Protein AF-A0AA38HRN2-F1 (afdb_monomer_lite)

Organism: NCBI:txid2755281

Radius of gyration: 28.8 Å; chains: 1; bounding box: 65×95×80 Å

InterPro domains:
  IPR026307 Transmembrane protein 132 [PTHR13388] (19-254)
  IPR055422 Transmembrane protein TMEM132, second Ig-like domain [PF23481] (77-185)

pLDDT: mean 71.36, std 19.37, range [34.44, 97.88]

Structure (mmCIF, N/CA/C/O backbone):
data_AF-A0AA38HRN2-F1
#
_entry.id   AF-A0AA38HRN2-F1
#
loop_
_atom_site.group_PDB
_atom_site.id
_atom_site.type_symbol
_atom_site.label_atom_id
_atom_site.label_alt_id
_atom_site.label_comp_id
_atom_site.label_asym_id
_atom_site.label_entity_id
_atom_site.label_seq_id
_atom_site.pdbx_PDB_ins_code
_atom_site.Cartn_x
_atom_site.Cartn_y
_atom_site.Cartn_z
_atom_site.occupancy
_atom_site.B_iso_or_equiv
_atom_site.auth_seq_id
_atom_site.auth_comp_id
_atom_site.auth_asym_id
_atom_site.auth_atom_id
_atom_site.pdbx_PDB_model_num
ATOM 1 N N . MET A 1 1 ? -12.829 65.325 -27.110 1.00 44.44 1 MET A N 1
ATOM 2 C CA . MET A 1 1 ? -13.372 65.271 -25.734 1.00 44.44 1 MET A CA 1
ATOM 3 C C . MET A 1 1 ? -14.885 65.198 -25.873 1.00 44.44 1 MET A C 1
ATOM 5 O O . MET A 1 1 ? -15.393 66.121 -26.499 1.00 44.44 1 MET A O 1
ATOM 9 N N . PRO A 1 2 ? -15.599 64.156 -25.406 1.00 40.59 2 PRO A N 1
ATOM 10 C CA . PRO A 1 2 ? -15.207 63.047 -24.527 1.00 40.59 2 PRO A CA 1
ATOM 11 C C . PRO A 1 2 ? -15.252 61.645 -25.197 1.00 40.59 2 PRO A C 1
ATOM 13 O O . PRO A 1 2 ? -15.798 61.474 -26.281 1.00 40.59 2 PRO A O 1
ATOM 16 N N . ALA A 1 3 ? -14.648 60.667 -24.519 1.00 41.28 3 ALA A N 1
ATOM 17 C CA . ALA A 1 3 ? -14.917 59.214 -24.549 1.00 41.28 3 ALA A CA 1
ATOM 18 C C . ALA A 1 3 ? -15.391 58.830 -23.114 1.00 41.28 3 ALA A C 1
ATOM 20 O O . ALA A 1 3 ? -15.323 59.735 -22.271 1.00 41.28 3 ALA A O 1
ATOM 21 N N . PRO A 1 4 ? -15.784 57.586 -22.738 1.00 58.69 4 PRO A N 1
ATOM 22 C CA . PRO A 1 4 ? -15.771 56.277 -23.425 1.00 58.69 4 PRO A CA 1
ATOM 23 C C . PRO A 1 4 ? -17.152 55.543 -23.326 1.00 58.69 4 PRO A C 1
ATOM 25 O O . PRO A 1 4 ? -18.126 56.154 -22.909 1.00 58.69 4 PRO A O 1
ATOM 28 N N . ASP A 1 5 ? -17.365 54.321 -23.839 1.00 35.81 5 ASP A N 1
ATOM 29 C CA . ASP A 1 5 ? -17.216 53.096 -23.031 1.00 35.81 5 ASP A CA 1
ATOM 30 C C . ASP A 1 5 ? -17.181 51.785 -23.850 1.00 35.81 5 ASP A C 1
ATOM 32 O O . ASP A 1 5 ? -17.686 51.686 -24.970 1.00 35.81 5 ASP A O 1
ATOM 36 N N . LEU A 1 6 ? -16.544 50.788 -23.237 1.00 45.62 6 LEU A N 1
ATOM 37 C CA . LEU A 1 6 ? -16.091 49.500 -23.765 1.00 45.62 6 LEU A CA 1
ATOM 38 C C . LEU A 1 6 ? -17.204 48.434 -23.810 1.00 45.62 6 LEU A C 1
ATOM 40 O O . LEU A 1 6 ? -17.880 48.189 -22.816 1.00 45.62 6 LEU A O 1
ATOM 44 N N . GLY A 1 7 ? -17.318 47.711 -24.930 1.00 35.22 7 GLY A N 1
ATOM 45 C CA . GLY A 1 7 ? -18.149 46.507 -25.066 1.00 35.22 7 GLY A CA 1
ATOM 46 C C . GLY A 1 7 ? -17.331 45.341 -25.617 1.00 35.22 7 GLY A C 1
ATOM 47 O O . GLY A 1 7 ? -17.042 45.288 -26.809 1.00 35.22 7 GLY A O 1
ATOM 48 N N . GLY A 1 8 ? -16.908 44.445 -24.724 1.00 34.44 8 GLY A N 1
ATOM 49 C CA . GLY A 1 8 ? -15.976 43.353 -24.995 1.00 34.44 8 GLY A CA 1
ATOM 50 C C . GLY A 1 8 ? -16.504 42.268 -25.935 1.00 34.44 8 GLY A C 1
ATOM 51 O O . GLY A 1 8 ? -17.604 41.746 -25.771 1.00 34.44 8 GLY A O 1
ATOM 52 N N . SER A 1 9 ? -15.655 41.861 -26.878 1.00 38.91 9 SER A N 1
ATOM 53 C CA . SER A 1 9 ? -15.795 40.597 -27.595 1.00 38.91 9 SER A CA 1
ATOM 54 C C . SER A 1 9 ? -15.400 39.441 -26.670 1.00 38.91 9 SER A C 1
ATOM 56 O O . SER A 1 9 ? -14.225 39.281 -26.334 1.00 38.91 9 SER A O 1
ATOM 58 N N . SER A 1 10 ? -16.374 38.633 -26.260 1.00 48.81 10 SER A N 1
ATOM 59 C CA . SER A 1 10 ? -16.123 37.339 -25.623 1.00 48.81 10 SER A CA 1
ATOM 60 C C . SER A 1 10 ? -15.645 36.327 -26.677 1.00 48.81 10 SER A C 1
ATOM 62 O O . SER A 1 10 ? -16.294 36.182 -27.714 1.00 48.81 10 SER A O 1
ATOM 64 N N . PRO A 1 11 ? -14.525 35.615 -26.469 1.00 48.81 11 PRO A N 1
ATOM 65 C CA . PRO A 1 11 ? -14.245 34.405 -27.227 1.00 48.81 11 PRO A CA 1
ATOM 66 C C . PRO A 1 11 ? -15.017 33.227 -26.602 1.00 48.81 11 PRO A C 1
ATOM 68 O O . PRO A 1 11 ? -15.168 33.176 -25.377 1.00 48.81 11 PRO A O 1
ATOM 71 N N . PRO A 1 12 ? -15.509 32.264 -27.400 1.00 50.81 12 PRO A N 1
ATOM 72 C CA . PRO A 1 12 ? -16.177 31.085 -26.868 1.00 50.81 12 PRO A CA 1
ATOM 73 C C . PRO A 1 12 ? -15.194 30.248 -26.041 1.00 50.81 12 PRO A C 1
ATOM 75 O O . PRO A 1 12 ? -14.169 29.777 -26.536 1.00 50.81 12 PRO A O 1
ATOM 78 N N . THR A 1 13 ? -15.531 30.039 -24.771 1.00 55.25 13 THR A N 1
ATOM 79 C CA . THR A 1 13 ? -14.896 29.077 -23.867 1.00 55.25 13 THR A CA 1
ATOM 80 C C . THR A 1 13 ? -15.258 27.653 -24.293 1.00 55.25 13 THR A C 1
ATOM 82 O O . THR A 1 13 ? -16.111 26.992 -23.704 1.00 55.25 13 THR A O 1
ATOM 85 N N . GLY A 1 14 ? -14.601 27.167 -25.346 1.00 52.81 14 GLY A N 1
ATOM 86 C CA . GLY A 1 14 ? -14.601 25.751 -25.699 1.00 52.81 14 GLY A CA 1
ATOM 87 C C . GLY A 1 14 ? -13.896 24.949 -24.608 1.00 52.81 14 GLY A C 1
ATOM 88 O O . GLY A 1 14 ? -12.682 25.043 -24.444 1.00 52.81 14 GLY A O 1
ATOM 89 N N . SER A 1 15 ? -14.660 24.180 -23.837 1.00 65.50 15 SER A N 1
ATOM 90 C CA . SER A 1 15 ? -14.120 23.177 -22.917 1.00 65.50 15 SER A CA 1
ATOM 91 C C . SER A 1 15 ? -13.632 21.980 -23.747 1.00 65.50 15 SER A C 1
ATOM 93 O O . SER A 1 15 ? -14.390 21.501 -24.594 1.00 65.50 15 SER A O 1
ATOM 95 N N . PRO A 1 16 ? -12.396 21.482 -23.559 1.00 58.88 16 PRO A N 1
ATOM 96 C CA . PRO A 1 16 ? -11.919 20.331 -24.318 1.00 58.88 16 PRO A CA 1
ATOM 97 C C . PRO A 1 16 ? -12.728 19.082 -23.937 1.00 58.88 16 PRO A C 1
ATOM 99 O O . PRO A 1 16 ? -12.785 18.705 -22.769 1.00 58.88 16 PRO A O 1
ATOM 102 N N . LEU A 1 17 ? -13.370 18.457 -24.932 1.00 63.12 17 LEU A N 1
ATOM 103 C CA . LEU A 1 17 ? -14.271 17.308 -24.753 1.00 63.12 17 LEU A CA 1
ATOM 104 C C . LEU A 1 17 ? -13.528 15.987 -24.463 1.00 63.12 17 LEU A C 1
ATOM 106 O O . LEU A 1 17 ? -14.149 15.015 -24.046 1.00 63.12 17 LEU A O 1
ATOM 110 N N . SER A 1 18 ? -12.214 15.938 -24.698 1.00 57.91 18 SER A N 1
ATOM 111 C CA . SER A 1 18 ? -11.353 14.800 -24.367 1.00 57.91 18 SER A CA 1
ATOM 112 C C . SER A 1 18 ? -9.893 15.243 -24.287 1.00 57.91 18 SER A C 1
ATOM 114 O O . SER A 1 18 ? -9.428 16.019 -25.125 1.00 57.91 18 SER A O 1
ATOM 116 N N . THR A 1 19 ? -9.173 14.731 -23.291 1.00 61.84 19 THR A N 1
ATOM 117 C CA . THR A 1 19 ? -7.738 14.958 -23.097 1.00 61.84 19 THR A CA 1
ATOM 118 C C . THR A 1 19 ? -7.038 13.606 -23.152 1.00 61.84 19 THR A C 1
ATOM 120 O O . THR A 1 19 ? -6.905 12.936 -22.129 1.00 61.84 19 THR A O 1
ATOM 123 N N . ASP A 1 20 ? -6.598 13.188 -24.337 1.00 61.72 20 ASP A N 1
ATOM 124 C CA . ASP A 1 20 ? -5.788 11.978 -24.471 1.00 61.72 20 ASP A CA 1
ATOM 125 C C . ASP A 1 20 ? -4.318 12.275 -24.162 1.00 61.72 20 ASP A C 1
ATOM 127 O O . ASP A 1 20 ? -3.715 13.225 -24.670 1.00 61.72 20 ASP A O 1
ATOM 131 N N . ARG A 1 21 ? -3.731 11.449 -23.289 1.00 59.81 21 ARG A N 1
ATOM 132 C CA . ARG A 1 21 ? -2.298 11.473 -22.988 1.00 59.81 21 ARG A CA 1
ATOM 133 C C . ARG A 1 21 ? -1.584 10.536 -23.944 1.00 59.81 21 ARG A C 1
ATOM 135 O O . ARG A 1 21 ? -1.539 9.331 -23.726 1.00 59.81 21 ARG A O 1
ATOM 142 N N . PHE A 1 22 ? -0.983 11.110 -24.972 1.00 50.78 22 PHE A N 1
ATOM 143 C CA . PHE A 1 22 ? -0.048 10.392 -25.823 1.00 50.78 22 PHE A CA 1
ATOM 144 C C . PHE A 1 22 ? 1.344 10.487 -25.203 1.00 50.78 22 PHE A C 1
ATOM 146 O O . PHE A 1 22 ? 1.843 11.585 -24.941 1.00 50.78 22 PHE A O 1
ATOM 153 N N . THR A 1 23 ? 1.992 9.350 -24.978 1.00 50.09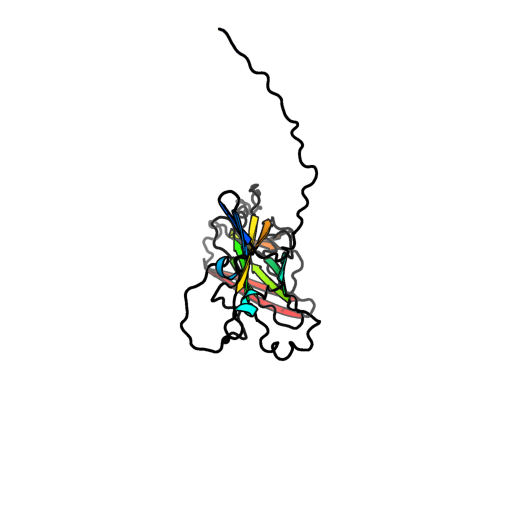 23 THR A N 1
ATOM 154 C CA . THR A 1 23 ? 3.434 9.331 -24.743 1.00 50.09 23 THR A CA 1
ATOM 155 C C . THR A 1 23 ? 4.084 9.589 -26.092 1.00 50.09 23 THR A C 1
ATOM 157 O O . THR A 1 23 ? 4.089 8.725 -26.967 1.00 50.09 23 THR A O 1
ATOM 160 N N . VAL A 1 24 ? 4.593 10.802 -26.304 1.00 38.38 24 VAL A N 1
ATOM 161 C CA . VAL A 1 24 ? 5.497 11.040 -27.427 1.00 38.38 24 VAL A CA 1
ATOM 162 C C . VAL A 1 24 ? 6.730 10.197 -27.132 1.00 38.38 24 VAL A C 1
ATOM 164 O O . VAL A 1 24 ? 7.475 10.506 -26.202 1.00 38.38 24 VAL A O 1
ATOM 167 N N . PHE A 1 25 ? 6.932 9.115 -27.889 1.00 39.84 25 PHE A N 1
ATOM 168 C CA . PHE A 1 25 ? 8.257 8.517 -27.981 1.00 39.84 25 PHE A CA 1
ATOM 169 C C . PHE A 1 25 ? 9.181 9.658 -28.380 1.00 39.84 25 PHE A C 1
ATOM 171 O O . PHE A 1 25 ? 9.012 10.237 -29.456 1.00 39.84 25 PHE A O 1
ATOM 178 N N . GLN A 1 26 ? 10.089 10.042 -27.481 1.00 43.06 26 GLN A N 1
ATOM 179 C CA . GLN A 1 26 ? 11.170 10.948 -27.821 1.00 43.06 26 GLN A CA 1
ATOM 180 C C . GLN A 1 26 ? 11.910 10.277 -28.970 1.00 43.06 26 GLN A C 1
ATOM 182 O O . GLN A 1 26 ? 12.744 9.401 -28.760 1.00 43.06 26 GLN A O 1
ATOM 187 N N . SER A 1 27 ? 11.592 10.665 -30.207 1.00 42.19 27 SER A N 1
ATOM 188 C CA . SER A 1 27 ? 12.539 10.485 -31.287 1.00 42.19 27 SER A CA 1
ATOM 189 C C . SER A 1 27 ? 13.804 11.142 -30.763 1.00 42.19 27 SER A C 1
ATOM 191 O O . SER A 1 27 ? 13.760 12.327 -30.419 1.00 42.19 27 SER A O 1
ATOM 193 N N . SER A 1 28 ? 14.879 10.375 -30.626 1.00 52.72 28 SER A N 1
ATOM 194 C CA . SER A 1 28 ? 16.201 10.813 -30.185 1.00 52.72 28 SER A CA 1
ATOM 195 C C . SER A 1 28 ? 16.832 11.756 -31.216 1.00 52.72 28 SER A C 1
ATOM 197 O O . SER A 1 28 ? 17.965 11.566 -31.653 1.00 52.72 28 SER A O 1
ATOM 199 N N . GLN A 1 29 ? 16.073 12.749 -31.682 1.00 52.94 29 GLN A N 1
ATOM 200 C CA . GLN A 1 29 ? 16.581 13.824 -32.495 1.00 52.94 29 GLN A CA 1
ATOM 201 C C . GLN A 1 29 ? 17.491 14.629 -31.580 1.00 52.94 29 GLN A C 1
ATOM 203 O O . GLN A 1 29 ? 17.044 15.143 -30.551 1.00 52.94 29 GLN A O 1
ATOM 208 N N . PRO A 1 30 ? 18.784 14.679 -31.898 1.00 57.41 30 PRO A N 1
ATOM 209 C CA . PRO A 1 30 ? 19.736 15.263 -30.992 1.00 57.41 30 PRO A CA 1
ATOM 210 C C . PRO A 1 30 ? 19.446 16.766 -30.889 1.00 57.41 30 PRO A C 1
ATOM 212 O O . PRO A 1 30 ? 19.243 17.448 -31.899 1.00 57.41 30 PRO A O 1
ATOM 215 N N . ILE A 1 31 ? 19.362 17.264 -29.652 1.00 64.50 31 ILE A N 1
ATOM 216 C CA . ILE A 1 31 ? 19.046 18.667 -29.364 1.00 64.50 31 ILE A CA 1
ATOM 217 C C . ILE A 1 31 ? 20.073 19.528 -30.092 1.00 64.50 31 ILE A C 1
ATOM 219 O O . ILE A 1 31 ? 21.272 19.320 -29.946 1.00 64.50 31 ILE A O 1
ATOM 223 N N . SER A 1 32 ? 19.624 20.490 -30.893 1.00 75.81 32 SER A N 1
ATOM 224 C CA . SER A 1 32 ? 20.521 21.389 -31.616 1.00 75.81 32 SER A CA 1
ATOM 225 C C . SER A 1 32 ? 20.331 22.817 -31.148 1.00 75.81 32 SER A C 1
ATOM 227 O O . SER A 1 32 ? 19.206 23.320 -31.156 1.00 75.81 32 SER A O 1
ATOM 229 N N . VAL A 1 33 ? 21.425 23.487 -30.817 1.00 76.38 33 VAL A N 1
ATOM 230 C CA . VAL A 1 33 ? 21.417 24.923 -30.553 1.00 76.38 33 VAL A CA 1
ATOM 231 C C . VAL A 1 33 ? 21.612 25.639 -31.880 1.00 76.38 33 VAL A C 1
ATOM 233 O O . VAL A 1 33 ? 22.529 25.337 -32.647 1.00 76.38 33 VAL A O 1
ATOM 236 N N . ARG A 1 34 ? 20.714 26.581 -32.165 1.00 82.56 34 ARG A N 1
ATOM 237 C CA . ARG A 1 34 ? 20.791 27.445 -33.339 1.00 82.56 34 ARG A CA 1
ATOM 238 C C . ARG A 1 34 ? 21.075 28.864 -32.876 1.00 82.56 34 ARG A C 1
ATOM 240 O O . ARG A 1 34 ? 20.261 29.447 -32.170 1.00 82.56 34 ARG A O 1
ATOM 247 N N . ALA A 1 35 ? 22.203 29.411 -33.307 1.00 84.62 35 ALA A N 1
ATOM 248 C CA . ALA A 1 35 ? 22.521 30.819 -33.125 1.00 84.62 35 ALA A CA 1
ATOM 249 C C . ALA A 1 35 ? 22.321 31.554 -34.458 1.00 84.62 35 ALA A C 1
ATOM 251 O O . ALA A 1 35 ? 22.693 31.054 -35.525 1.00 84.62 35 ALA A O 1
ATOM 252 N N . THR A 1 36 ? 21.700 32.728 -34.405 1.00 87.06 36 THR A N 1
ATOM 253 C CA . THR A 1 36 ? 21.431 33.588 -35.566 1.00 87.06 36 THR A CA 1
ATOM 254 C C . THR A 1 36 ? 21.946 34.990 -35.283 1.00 87.06 36 THR A C 1
ATOM 256 O O . THR A 1 36 ? 21.543 35.590 -34.288 1.00 87.06 36 THR A O 1
ATOM 259 N N . TYR A 1 37 ? 22.796 35.517 -36.162 1.00 77.69 37 TYR A N 1
ATOM 260 C CA . TYR A 1 37 ? 23.238 36.910 -36.132 1.00 77.69 37 TYR A CA 1
ATOM 261 C C . TYR A 1 37 ? 23.079 37.514 -37.529 1.00 77.69 37 TYR A C 1
ATOM 263 O O . TYR A 1 37 ? 23.854 37.232 -38.445 1.00 77.69 37 TYR A O 1
ATOM 271 N N . GLY A 1 38 ? 22.024 38.313 -37.706 1.00 87.25 38 GLY A N 1
ATOM 272 C CA . GLY A 1 38 ? 21.665 38.878 -39.007 1.00 87.25 38 GLY A CA 1
ATOM 273 C C . GLY A 1 38 ? 21.408 37.785 -40.063 1.00 87.25 38 GLY A C 1
ATOM 274 O O . GLY A 1 38 ? 20.676 36.838 -39.772 1.00 87.25 38 GLY A O 1
ATOM 275 N N . PRO A 1 39 ? 21.992 37.876 -41.276 1.00 86.69 39 PRO A N 1
ATOM 276 C CA . PRO A 1 39 ? 21.783 36.891 -42.341 1.00 86.69 39 PRO A CA 1
ATOM 277 C C . PRO A 1 39 ? 22.524 35.562 -42.112 1.00 86.69 39 PRO A C 1
ATOM 279 O O . PRO A 1 39 ? 22.375 34.635 -42.907 1.00 86.69 39 PRO A O 1
ATOM 282 N N . PHE A 1 40 ? 23.313 35.440 -41.041 1.00 61.31 40 PHE A N 1
ATOM 283 C CA . PHE A 1 40 ? 24.085 34.237 -40.752 1.00 61.31 40 PHE A CA 1
ATOM 284 C C . PHE A 1 40 ? 23.427 33.412 -39.648 1.00 61.31 40 PHE A C 1
ATOM 286 O O . PHE A 1 40 ? 23.032 33.923 -38.597 1.00 61.31 40 PHE A O 1
ATOM 293 N N . SER A 1 41 ? 23.333 32.103 -39.876 1.00 84.69 41 SER A N 1
ATOM 294 C CA . SER A 1 41 ? 22.845 31.147 -38.888 1.00 84.69 41 SER A CA 1
ATOM 295 C C . SER A 1 41 ? 23.757 29.935 -38.834 1.00 84.69 41 SER A C 1
ATOM 297 O O . SER A 1 41 ? 24.094 29.371 -39.872 1.00 84.69 41 SER A O 1
ATOM 299 N N . THR A 1 42 ? 24.104 29.514 -37.621 1.00 86.69 42 THR A N 1
ATOM 300 C CA . THR A 1 42 ? 24.773 28.235 -37.383 1.00 86.69 42 THR A CA 1
ATOM 301 C C . THR A 1 42 ? 23.897 27.347 -36.511 1.00 86.69 42 THR A C 1
ATOM 303 O O . THR A 1 42 ? 23.209 27.824 -35.602 1.00 86.69 42 THR A O 1
ATOM 306 N N . LYS A 1 43 ? 23.888 26.051 -36.820 1.00 84.50 43 LYS A N 1
ATOM 307 C CA . LYS A 1 43 ? 23.159 25.018 -36.085 1.00 84.50 43 LYS A CA 1
ATOM 308 C C . LYS A 1 43 ? 24.168 23.964 -35.662 1.00 84.50 43 LYS A C 1
ATOM 310 O O . LYS A 1 43 ? 24.770 23.320 -36.517 1.00 84.50 43 LYS A O 1
ATOM 315 N N . GLN A 1 44 ? 24.326 23.781 -34.358 1.00 80.06 44 GLN A N 1
ATOM 316 C CA . GLN A 1 44 ? 25.218 22.775 -33.802 1.00 80.06 44 GLN A CA 1
ATOM 317 C C . GLN A 1 44 ? 24.427 21.806 -32.935 1.00 80.06 44 GLN A C 1
ATOM 319 O O . GLN A 1 44 ? 23.653 22.203 -32.064 1.00 80.06 44 GLN A O 1
ATOM 324 N N . THR A 1 45 ? 24.626 20.520 -33.185 1.00 75.81 45 THR A N 1
ATOM 325 C CA . THR A 1 45 ? 24.059 19.445 -32.378 1.00 75.81 45 THR A CA 1
ATOM 326 C C . THR A 1 45 ? 24.772 19.383 -31.029 1.00 75.81 45 THR A C 1
ATOM 328 O O . THR A 1 45 ? 25.999 19.307 -30.992 1.00 75.81 45 THR A O 1
ATOM 331 N N . VAL A 1 46 ? 24.016 19.420 -29.933 1.00 68.75 46 VAL A N 1
ATOM 332 C CA . VAL A 1 46 ? 24.518 19.340 -28.559 1.00 68.75 46 VAL A CA 1
ATOM 333 C C . VAL A 1 46 ? 24.718 17.871 -28.190 1.00 68.75 46 VAL A C 1
ATOM 335 O O . VAL A 1 46 ? 23.754 17.103 -28.182 1.00 68.75 46 VAL A O 1
ATOM 338 N N . PRO A 1 47 ? 25.952 17.452 -27.870 1.00 61.47 47 PRO A N 1
ATOM 339 C CA . PRO A 1 47 ? 26.198 16.119 -27.337 1.00 61.47 47 PRO A CA 1
ATOM 340 C C . PRO A 1 47 ? 25.467 15.916 -26.000 1.00 61.47 47 PRO A C 1
ATOM 342 O O . PRO A 1 47 ? 25.547 16.773 -25.122 1.00 61.47 47 PRO A O 1
ATOM 345 N N . ALA A 1 48 ? 24.810 14.765 -25.820 1.00 52.28 48 ALA A N 1
ATOM 346 C CA . ALA A 1 48 ? 23.968 14.464 -24.650 1.00 52.28 48 ALA A CA 1
ATOM 347 C C . ALA A 1 48 ? 24.676 14.646 -23.289 1.00 52.28 48 ALA A C 1
ATOM 349 O O . ALA A 1 48 ? 24.036 15.016 -22.309 1.00 52.28 48 ALA A O 1
ATOM 350 N N . ARG A 1 49 ? 26.007 14.486 -23.249 1.00 53.59 49 ARG A N 1
ATOM 351 C CA . ARG A 1 49 ? 26.854 14.710 -22.061 1.00 53.59 49 ARG A CA 1
ATOM 352 C C . ARG A 1 49 ? 26.769 16.120 -21.458 1.00 53.59 49 ARG A C 1
ATOM 354 O O . ARG A 1 49 ? 27.107 16.288 -20.304 1.00 53.59 49 ARG A O 1
ATOM 361 N N . TYR A 1 50 ? 26.335 17.130 -22.217 1.00 53.19 50 TYR A N 1
ATOM 362 C CA . TYR A 1 50 ? 26.164 18.498 -21.697 1.00 53.19 50 TYR A CA 1
ATOM 363 C C . TYR A 1 50 ? 24.744 18.782 -21.183 1.00 53.19 50 TYR A C 1
ATOM 365 O O . TYR A 1 50 ? 24.486 19.866 -20.668 1.00 53.19 50 TYR A O 1
ATOM 373 N N . VAL A 1 51 ? 23.811 17.841 -21.364 1.00 57.75 51 VAL A N 1
ATOM 374 C CA . VAL A 1 51 ? 22.404 17.956 -20.936 1.00 57.75 51 VAL A CA 1
ATOM 375 C C . VAL A 1 51 ? 22.174 17.233 -19.604 1.00 57.75 51 VAL A C 1
ATOM 377 O O . VAL A 1 51 ? 21.258 17.578 -18.861 1.00 57.75 51 VAL A O 1
ATOM 380 N N . VAL A 1 52 ? 23.026 16.259 -19.279 1.00 48.44 52 VAL A N 1
ATOM 381 C CA . VAL A 1 52 ? 23.012 15.521 -18.012 1.00 48.44 52 VAL A CA 1
ATOM 382 C C . VAL A 1 52 ? 23.980 16.203 -17.032 1.00 48.44 52 VAL A C 1
ATOM 384 O O . VAL A 1 52 ? 25.133 16.413 -17.401 1.00 48.44 52 VAL A O 1
ATOM 387 N N . PRO A 1 53 ? 23.563 16.580 -15.808 1.00 40.09 53 PRO A N 1
ATOM 388 C CA . PRO A 1 53 ? 24.483 17.115 -14.806 1.00 40.09 53 PRO A CA 1
ATOM 389 C C . PRO A 1 53 ? 25.495 16.039 -14.383 1.00 40.09 53 PRO A C 1
ATOM 391 O O . PRO A 1 53 ? 25.101 15.015 -13.825 1.00 40.09 53 PRO A O 1
ATOM 394 N N . ASP A 1 54 ? 26.782 16.272 -14.643 1.00 39.88 54 ASP A N 1
ATOM 395 C CA . ASP A 1 54 ? 27.878 15.387 -14.229 1.00 39.88 54 ASP A CA 1
ATOM 396 C C . ASP A 1 54 ? 27.972 15.291 -12.690 1.00 39.88 54 ASP A C 1
ATOM 398 O O . ASP A 1 54 ? 28.083 16.324 -12.016 1.00 39.88 54 ASP A O 1
ATOM 402 N N . PRO A 1 55 ? 28.011 14.084 -12.094 1.00 45.34 55 PRO A N 1
ATOM 403 C CA . PRO A 1 55 ? 28.627 13.896 -10.791 1.00 45.34 55 PRO A CA 1
ATOM 404 C C . PRO A 1 55 ? 30.160 13.949 -10.942 1.00 45.34 55 PRO A C 1
ATOM 406 O O . PRO A 1 55 ? 30.740 13.407 -11.875 1.00 45.34 55 PRO A O 1
ATOM 409 N N . LEU A 1 56 ? 30.797 14.653 -10.008 1.00 41.50 56 LEU A N 1
ATOM 410 C CA . LEU A 1 56 ? 32.224 14.999 -9.926 1.00 41.50 56 LEU A CA 1
ATOM 411 C C . LEU A 1 56 ? 33.224 13.844 -10.202 1.00 41.50 56 LEU A C 1
ATOM 413 O O . LEU A 1 56 ? 32.890 12.672 -10.030 1.00 41.50 56 LEU A O 1
ATOM 417 N N . PRO A 1 57 ? 34.487 14.161 -10.571 1.00 47.09 57 PRO A N 1
ATOM 418 C CA . PRO A 1 57 ? 35.376 13.218 -11.238 1.00 47.09 57 PRO A CA 1
ATOM 419 C C . PRO A 1 57 ? 36.096 12.295 -10.248 1.00 47.09 57 PRO A C 1
ATOM 421 O O . PRO A 1 57 ? 36.793 12.752 -9.341 1.00 47.09 57 PRO A O 1
ATOM 424 N N . VAL A 1 58 ? 36.000 10.983 -10.471 1.00 42.00 58 VAL A N 1
ATOM 425 C CA . VAL A 1 58 ? 36.902 9.995 -9.864 1.00 42.00 58 VAL A CA 1
ATOM 426 C C . VAL A 1 58 ? 38.064 9.767 -10.825 1.00 42.00 58 VAL A C 1
ATOM 428 O O . VAL A 1 58 ? 37.895 9.336 -11.963 1.00 42.00 58 VAL A O 1
ATOM 431 N N . ASN A 1 59 ? 39.257 10.115 -10.358 1.00 45.00 59 ASN A N 1
ATOM 432 C CA . ASN A 1 59 ? 40.505 10.002 -11.091 1.00 45.00 59 ASN A CA 1
ATOM 433 C C . ASN A 1 59 ? 40.968 8.534 -11.071 1.00 45.00 59 ASN A C 1
ATOM 435 O O . ASN A 1 59 ? 41.601 8.097 -10.111 1.00 45.00 59 ASN A O 1
ATOM 439 N N . THR A 1 60 ? 40.643 7.763 -12.108 1.00 40.47 60 THR A N 1
ATOM 440 C CA . THR A 1 60 ? 41.167 6.400 -12.291 1.00 40.47 60 THR A CA 1
ATOM 441 C C . THR A 1 60 ? 41.556 6.173 -13.742 1.00 40.47 60 THR A C 1
ATOM 443 O O . THR A 1 60 ? 40.717 6.105 -14.635 1.00 40.47 60 THR A O 1
ATOM 446 N N . THR A 1 61 ? 42.859 6.032 -13.966 1.00 44.22 61 THR A N 1
ATOM 447 C CA . THR A 1 61 ? 43.457 5.493 -15.185 1.00 44.22 61 THR A CA 1
ATOM 448 C C . THR A 1 61 ? 43.056 4.021 -15.332 1.00 44.22 61 THR A C 1
ATOM 450 O O . THR A 1 61 ? 43.687 3.141 -14.749 1.00 44.22 61 THR A O 1
ATOM 453 N N . GLY A 1 62 ? 41.986 3.758 -16.078 1.00 43.75 62 GLY A N 1
ATOM 454 C CA . GLY A 1 62 ? 41.506 2.426 -16.459 1.00 43.75 62 GLY A CA 1
ATOM 455 C C . GLY A 1 62 ? 40.950 2.453 -17.889 1.00 43.75 62 GLY A C 1
ATOM 456 O O . GLY A 1 62 ? 40.681 3.542 -18.401 1.00 43.75 62 GLY A O 1
ATOM 457 N N . PRO A 1 63 ? 40.839 1.301 -18.576 1.00 39.88 63 PRO A N 1
ATOM 458 C CA . PRO A 1 63 ? 40.481 1.263 -19.990 1.00 39.88 63 PRO A CA 1
ATOM 459 C C . PRO A 1 63 ? 39.078 1.848 -20.187 1.00 39.88 63 PRO A C 1
ATOM 461 O O . PRO A 1 63 ? 38.157 1.527 -19.442 1.00 39.88 63 PRO A O 1
ATOM 464 N N . ALA A 1 64 ? 38.940 2.719 -21.188 1.00 45.19 64 ALA A N 1
ATOM 465 C CA . ALA A 1 64 ? 37.710 3.415 -21.558 1.00 45.19 64 ALA A CA 1
ATOM 466 C C . ALA A 1 64 ? 36.687 2.458 -22.197 1.00 45.19 64 ALA A C 1
ATOM 468 O O . ALA A 1 64 ? 36.399 2.546 -23.390 1.00 45.19 64 ALA A O 1
ATOM 469 N N . ILE A 1 65 ? 36.177 1.519 -21.406 1.00 45.44 65 ILE A N 1
ATOM 470 C CA . ILE A 1 65 ? 35.049 0.665 -21.760 1.00 45.44 65 ILE A CA 1
ATOM 471 C C . ILE A 1 65 ? 33.815 1.202 -21.011 1.00 45.44 65 ILE A C 1
ATOM 473 O O . ILE A 1 65 ? 33.824 1.327 -19.790 1.00 45.44 65 ILE A O 1
ATOM 477 N N . ASP A 1 66 ? 32.789 1.562 -21.785 1.00 44.19 66 ASP A N 1
ATOM 478 C CA . ASP A 1 66 ? 31.364 1.589 -21.417 1.00 44.19 66 ASP A CA 1
ATOM 479 C C . ASP A 1 66 ? 30.816 2.589 -20.381 1.00 44.19 66 ASP A C 1
ATOM 481 O O . ASP A 1 66 ? 29.843 2.294 -19.692 1.00 44.19 66 ASP A O 1
ATOM 485 N N . LEU A 1 67 ? 31.285 3.844 -20.348 1.00 43.19 67 LEU A N 1
ATOM 486 C CA . LEU A 1 67 ? 30.443 4.920 -19.771 1.00 43.19 67 LEU A CA 1
ATOM 487 C C . LEU A 1 67 ? 29.261 5.300 -20.682 1.00 43.19 67 LEU A C 1
ATOM 489 O O . LEU A 1 67 ? 28.253 5.823 -20.210 1.00 43.19 67 LEU A O 1
ATOM 493 N N . GLN A 1 68 ? 29.385 5.056 -21.990 1.00 40.91 68 GLN A N 1
ATOM 494 C CA . GLN A 1 68 ? 28.322 5.316 -22.960 1.00 40.91 68 GLN A CA 1
ATOM 495 C C . GLN A 1 68 ? 27.223 4.256 -22.906 1.00 40.91 68 GLN A C 1
ATOM 497 O O . GLN A 1 68 ? 26.062 4.634 -22.995 1.00 40.91 68 GLN A O 1
ATOM 502 N N . ASP A 1 69 ? 27.574 2.987 -22.667 1.00 42.34 69 ASP A N 1
ATOM 503 C CA . ASP A 1 69 ? 26.599 1.896 -22.567 1.00 42.34 69 ASP A CA 1
ATOM 504 C C . ASP A 1 69 ? 25.739 2.043 -21.296 1.00 42.34 69 ASP A C 1
ATOM 506 O O . ASP A 1 69 ? 24.512 1.977 -21.359 1.00 42.34 69 ASP A O 1
ATOM 510 N N . LEU A 1 70 ? 26.346 2.429 -20.162 1.00 43.19 70 LEU A N 1
ATOM 511 C CA . LEU A 1 70 ? 25.632 2.659 -18.895 1.00 43.19 70 LEU A CA 1
ATOM 512 C C . LEU A 1 70 ? 24.589 3.792 -18.953 1.00 43.19 70 LEU A C 1
ATOM 514 O O . LEU A 1 70 ? 23.570 3.722 -18.269 1.00 43.19 70 LEU A O 1
ATOM 518 N N . ALA A 1 71 ? 24.824 4.825 -19.768 1.00 40.84 71 ALA A N 1
ATOM 519 C CA . ALA A 1 71 ? 23.893 5.943 -19.951 1.00 40.84 71 ALA A CA 1
ATOM 520 C C . ALA A 1 71 ? 22.791 5.651 -20.989 1.00 40.84 71 ALA A C 1
ATOM 522 O O . ALA A 1 71 ? 21.765 6.334 -21.001 1.00 40.84 71 ALA A O 1
ATOM 523 N N . THR A 1 72 ? 22.987 4.653 -21.859 1.00 40.50 72 THR A N 1
ATOM 524 C CA . THR A 1 72 ? 22.002 4.205 -22.859 1.00 40.50 72 THR A CA 1
ATOM 525 C C . THR A 1 72 ? 21.211 2.968 -22.446 1.00 40.50 72 THR A C 1
ATOM 527 O O . THR A 1 72 ? 20.218 2.651 -23.102 1.00 40.50 72 THR A O 1
ATOM 530 N N . HIS A 1 73 ? 21.564 2.299 -21.346 1.00 51.06 73 HIS A N 1
ATOM 531 C CA . HIS A 1 73 ? 20.725 1.268 -20.736 1.00 51.06 73 HIS A CA 1
ATOM 532 C C . HIS A 1 73 ? 19.544 1.908 -19.992 1.00 51.06 73 HIS A C 1
ATOM 534 O O . HIS A 1 73 ? 19.477 1.923 -18.763 1.00 51.06 73 HIS A O 1
ATOM 540 N N . HIS A 1 74 ? 18.579 2.440 -20.746 1.00 54.28 74 HIS A N 1
ATOM 541 C CA . HIS A 1 74 ? 17.232 2.626 -20.223 1.00 54.28 74 HIS A CA 1
ATOM 542 C C . HIS A 1 74 ? 16.735 1.240 -19.807 1.00 54.28 74 HIS A C 1
ATOM 544 O O . HIS A 1 74 ? 16.374 0.427 -20.654 1.00 54.28 74 HIS A O 1
ATOM 550 N N . LEU A 1 75 ? 16.770 0.953 -18.507 1.00 64.19 75 LEU A N 1
ATOM 551 C CA . LEU A 1 75 ? 16.085 -0.204 -17.952 1.00 64.19 75 LEU A CA 1
ATOM 552 C C . LEU A 1 75 ? 14.615 -0.048 -18.334 1.00 64.19 75 LEU A C 1
ATOM 554 O O . LEU A 1 75 ? 13.931 0.840 -17.816 1.00 64.19 75 LEU A O 1
ATOM 558 N N . ASP A 1 76 ? 14.154 -0.856 -19.288 1.00 73.25 76 ASP A N 1
ATOM 559 C CA . ASP A 1 76 ? 12.752 -0.883 -19.677 1.00 73.25 76 ASP A CA 1
ATOM 560 C C . ASP A 1 76 ? 11.980 -1.549 -18.542 1.00 73.25 76 ASP A C 1
ATOM 562 O O . ASP A 1 76 ? 11.882 -2.772 -18.442 1.00 73.25 76 ASP A O 1
ATOM 566 N N . MET A 1 77 ? 11.554 -0.730 -17.586 1.00 81.69 77 MET A N 1
ATOM 567 C CA . MET A 1 77 ? 10.891 -1.179 -16.379 1.00 81.69 77 MET A CA 1
ATOM 568 C C . MET A 1 77 ? 9.474 -0.635 -16.336 1.00 81.69 77 MET A C 1
ATOM 570 O O . MET A 1 77 ? 9.244 0.575 -16.340 1.00 81.69 77 MET A O 1
ATOM 574 N N . SER A 1 78 ? 8.523 -1.550 -16.201 1.00 88.75 78 SER A N 1
ATOM 575 C CA . SER A 1 78 ? 7.130 -1.226 -15.933 1.00 88.75 78 SER A CA 1
ATOM 576 C C . SER A 1 78 ? 6.793 -1.471 -14.465 1.00 88.75 78 SER A C 1
ATOM 578 O O . SER A 1 78 ? 7.365 -2.339 -13.801 1.00 88.75 78 SER A O 1
ATOM 580 N N . ALA A 1 79 ? 5.860 -0.677 -13.948 1.00 94.00 79 ALA A N 1
ATOM 581 C CA . ALA A 1 79 ? 5.422 -0.728 -12.563 1.00 94.00 79 ALA A CA 1
ATOM 582 C C . ALA A 1 79 ? 3.895 -0.628 -12.497 1.00 94.00 79 ALA A C 1
ATOM 584 O O . ALA A 1 79 ? 3.297 0.304 -13.037 1.00 94.00 79 ALA A O 1
ATOM 585 N N . HIS A 1 80 ? 3.260 -1.579 -11.815 1.00 96.00 80 HIS A N 1
ATOM 586 C CA . HIS A 1 80 ? 1.809 -1.685 -11.731 1.00 96.00 80 HIS A CA 1
ATOM 587 C C . HIS A 1 80 ? 1.336 -1.794 -10.281 1.00 96.00 80 HIS A C 1
ATOM 589 O O . HIS A 1 80 ? 1.698 -2.715 -9.545 1.00 96.00 80 HIS A O 1
ATOM 595 N N . ILE A 1 81 ? 0.488 -0.854 -9.862 1.00 97.50 81 ILE A N 1
ATOM 596 C CA . ILE A 1 81 ? -0.156 -0.898 -8.549 1.00 97.50 81 ILE A CA 1
ATOM 597 C C . ILE A 1 81 ? -1.220 -2.003 -8.568 1.00 97.50 81 ILE A C 1
ATOM 599 O O . ILE A 1 81 ? -2.219 -1.895 -9.268 1.00 97.50 81 ILE A O 1
ATOM 603 N N . VAL A 1 82 ? -1.034 -3.046 -7.755 1.00 96.75 82 VAL A N 1
ATOM 604 C CA . VAL A 1 82 ? -1.873 -4.263 -7.787 1.00 96.75 82 VAL A CA 1
ATOM 605 C C . VAL A 1 82 ? -3.313 -4.003 -7.327 1.00 96.75 82 VAL A C 1
ATOM 607 O O . VAL A 1 82 ? -4.245 -4.677 -7.758 1.00 96.75 82 VAL A O 1
ATOM 610 N N . ARG A 1 83 ? -3.510 -3.061 -6.398 1.00 95.12 83 ARG A N 1
ATOM 611 C CA . ARG A 1 83 ? -4.833 -2.652 -5.903 1.00 95.12 83 ARG A CA 1
ATOM 612 C C . ARG A 1 83 ? -4.924 -1.137 -5.896 1.00 95.12 83 ARG A C 1
ATOM 614 O O . ARG A 1 83 ? -4.058 -0.474 -5.336 1.00 95.12 83 ARG A O 1
ATOM 621 N N . ASN A 1 84 ? -6.005 -0.607 -6.451 1.00 95.69 84 ASN A N 1
ATOM 622 C CA . ASN A 1 84 ? -6.266 0.829 -6.544 1.00 95.69 84 ASN A CA 1
ATOM 623 C C . ASN A 1 84 ? -6.722 1.474 -5.223 1.00 95.69 84 ASN A C 1
ATOM 625 O O . ASN A 1 84 ? -6.990 2.667 -5.203 1.00 95.69 84 ASN A O 1
ATOM 629 N N . GLU A 1 85 ? -6.810 0.722 -4.127 1.00 97.00 85 GLU A N 1
ATOM 630 C CA . GLU A 1 85 ? -7.159 1.209 -2.792 1.00 97.00 85 GLU A CA 1
ATOM 631 C C . GLU A 1 85 ? -6.554 0.301 -1.711 1.00 97.00 85 GLU A C 1
ATOM 633 O O . GLU A 1 85 ? -6.255 -0.874 -1.957 1.00 97.00 85 GLU A O 1
ATOM 638 N N . ILE A 1 86 ? -6.399 0.831 -0.495 1.00 97.00 86 ILE A N 1
ATOM 639 C CA . ILE A 1 86 ? -5.844 0.091 0.646 1.00 97.00 86 ILE A CA 1
ATOM 640 C C . ILE A 1 86 ? -6.879 0.074 1.780 1.00 97.00 86 ILE A C 1
ATOM 642 O O . ILE A 1 86 ? -7.046 1.077 2.484 1.00 97.00 86 ILE A O 1
ATOM 646 N N . PRO A 1 87 ? -7.587 -1.051 1.979 1.00 94.50 87 PRO A N 1
ATOM 647 C CA . PRO A 1 87 ? -8.503 -1.222 3.102 1.00 94.50 87 PRO A CA 1
ATOM 648 C C . PRO A 1 87 ? -7.764 -1.330 4.432 1.00 94.50 87 PRO A C 1
ATOM 650 O O . PRO A 1 87 ? -6.711 -1.964 4.514 1.00 94.50 87 PRO A O 1
ATOM 653 N N . ARG A 1 88 ? -8.333 -0.763 5.502 1.00 92.44 88 ARG A N 1
ATOM 654 C CA . ARG A 1 88 ? -7.729 -0.849 6.844 1.00 92.44 88 ARG A CA 1
ATOM 655 C C . ARG A 1 88 ? -7.574 -2.290 7.333 1.00 92.44 88 ARG A C 1
ATOM 657 O O . ARG A 1 88 ? -6.586 -2.604 7.983 1.00 92.44 88 ARG A O 1
ATOM 664 N N . ASP A 1 89 ? -8.549 -3.150 7.059 1.00 89.88 89 ASP A N 1
ATOM 665 C CA . ASP A 1 89 ? -8.539 -4.567 7.439 1.00 89.88 89 ASP A CA 1
ATOM 666 C C . ASP A 1 89 ? -7.513 -5.398 6.654 1.00 89.88 89 ASP A C 1
ATOM 668 O O . ASP A 1 89 ? -7.056 -6.419 7.162 1.00 89.88 89 ASP A O 1
ATOM 672 N N . SER A 1 90 ? -7.070 -4.925 5.484 1.00 92.25 90 SER A N 1
ATOM 673 C CA . SER A 1 90 ? -5.978 -5.517 4.703 1.00 92.25 90 SER A CA 1
ATOM 674 C C . SER A 1 90 ? -4.931 -4.454 4.317 1.00 92.25 90 SER A C 1
ATOM 676 O O . SER A 1 90 ? -4.864 -4.051 3.149 1.00 92.25 90 SER A O 1
ATOM 678 N N . PRO A 1 91 ? -4.106 -3.978 5.271 1.00 95.38 91 PRO A N 1
ATOM 679 C CA . PRO A 1 91 ? -3.330 -2.745 5.135 1.00 95.38 91 PRO A CA 1
ATOM 680 C C . PRO A 1 91 ? -2.020 -2.953 4.355 1.00 95.38 91 PRO A C 1
ATOM 682 O O . PRO A 1 91 ? -0.929 -2.686 4.860 1.00 95.38 91 PRO A O 1
ATOM 685 N N . VAL A 1 92 ? -2.098 -3.491 3.135 1.00 96.25 92 VAL A N 1
ATOM 686 C CA . VAL A 1 92 ? -0.920 -3.805 2.310 1.00 96.25 92 VAL A CA 1
ATOM 687 C C . VAL A 1 92 ? -1.006 -3.138 0.945 1.00 96.25 92 VAL A C 1
ATOM 689 O O . VAL A 1 92 ? -1.862 -3.491 0.134 1.00 96.25 92 VAL A O 1
ATOM 692 N N . LEU A 1 93 ? -0.061 -2.236 0.680 1.00 97.62 93 LEU A N 1
ATOM 693 C CA . LEU A 1 93 ? 0.223 -1.695 -0.645 1.00 97.62 93 LEU A CA 1
ATOM 694 C C . LEU A 1 93 ? 1.161 -2.654 -1.383 1.00 97.62 93 LEU A C 1
ATOM 696 O O . LEU A 1 93 ? 2.156 -3.106 -0.813 1.00 97.62 93 LEU A O 1
ATOM 700 N N . ARG A 1 94 ? 0.844 -2.959 -2.644 1.00 96.94 94 ARG A N 1
ATOM 701 C CA . ARG A 1 94 ? 1.653 -3.831 -3.499 1.00 96.94 94 ARG A CA 1
ATOM 702 C C . ARG A 1 94 ? 1.863 -3.198 -4.861 1.00 96.94 94 ARG A C 1
ATOM 704 O O . ARG A 1 94 ? 0.895 -2.736 -5.468 1.00 96.94 94 ARG A O 1
ATOM 711 N N . VAL A 1 95 ? 3.101 -3.242 -5.332 1.00 97.50 95 VAL A N 1
ATOM 712 C CA . VAL A 1 95 ? 3.466 -2.835 -6.688 1.00 97.50 95 VAL A CA 1
ATOM 713 C C . VAL A 1 95 ? 4.244 -3.971 -7.331 1.00 97.50 95 VAL A C 1
ATOM 715 O O . VAL A 1 95 ? 5.201 -4.478 -6.742 1.00 97.50 95 VAL A O 1
ATOM 718 N N . LEU A 1 96 ? 3.774 -4.389 -8.501 1.00 95.94 96 LEU A N 1
ATOM 719 C CA . LEU A 1 96 ? 4.436 -5.355 -9.360 1.00 95.94 96 LEU A CA 1
ATOM 720 C C . LEU A 1 96 ? 5.364 -4.597 -10.302 1.00 95.94 96 LEU A C 1
ATOM 722 O O . LEU A 1 96 ? 4.916 -3.687 -10.998 1.00 95.94 96 LEU A O 1
ATOM 726 N N . PHE A 1 97 ? 6.628 -4.978 -10.320 1.00 93.19 97 PHE A N 1
ATOM 727 C CA . PHE A 1 97 ? 7.628 -4.470 -11.241 1.00 93.19 97 PHE A CA 1
ATOM 728 C C . PHE A 1 97 ? 7.984 -5.558 -12.244 1.00 93.19 97 PHE A C 1
ATOM 730 O O . PHE A 1 97 ? 8.081 -6.726 -11.867 1.00 93.19 97 PHE A O 1
ATOM 737 N N . HIS A 1 98 ? 8.185 -5.167 -13.495 1.00 90.31 98 HIS A N 1
ATOM 738 C CA . HIS A 1 98 ? 8.682 -6.039 -14.552 1.00 90.31 98 HIS A CA 1
ATOM 739 C C . HIS A 1 98 ? 9.764 -5.295 -15.324 1.00 90.31 98 HIS A C 1
ATOM 741 O O . HIS A 1 98 ? 9.498 -4.220 -15.869 1.00 90.31 98 HIS A O 1
ATOM 747 N N . THR A 1 99 ? 10.961 -5.864 -15.375 1.00 83.06 99 THR A N 1
ATOM 748 C CA . THR A 1 99 ? 12.080 -5.372 -16.180 1.00 83.06 99 THR A CA 1
ATOM 749 C C . THR A 1 99 ? 12.171 -6.196 -17.458 1.00 83.06 99 THR A C 1
ATOM 751 O O . THR A 1 99 ? 12.300 -7.415 -17.383 1.00 83.06 99 THR A O 1
ATOM 754 N N . GLY A 1 100 ? 12.084 -5.553 -18.622 1.00 68.12 100 GLY A N 1
ATOM 755 C CA . GLY A 1 100 ? 12.188 -6.215 -19.918 1.00 68.12 100 GLY A CA 1
ATOM 756 C C . GLY A 1 100 ? 13.560 -6.858 -20.109 1.00 68.12 100 GLY A C 1
ATOM 757 O O . GLY A 1 100 ? 14.582 -6.174 -20.104 1.00 68.12 100 GLY A O 1
ATOM 758 N N . THR A 1 101 ? 13.583 -8.175 -20.289 1.00 57.97 101 THR A N 1
ATOM 759 C CA . THR A 1 101 ? 14.747 -8.921 -20.767 1.00 57.97 101 THR A CA 1
ATOM 760 C C . THR A 1 101 ? 14.546 -9.167 -22.264 1.00 57.97 101 THR A C 1
ATOM 762 O O . THR A 1 101 ? 13.593 -9.824 -22.667 1.00 57.97 101 THR A O 1
ATOM 765 N N . ASP A 1 102 ? 15.378 -8.568 -23.121 1.00 53.12 102 ASP A N 1
ATOM 766 C CA . ASP A 1 102 ? 15.222 -8.667 -24.580 1.00 53.12 102 ASP A CA 1
ATOM 767 C C . ASP A 1 102 ? 15.481 -10.121 -25.054 1.00 53.12 102 ASP A C 1
ATOM 769 O O . ASP A 1 102 ? 16.604 -10.622 -24.915 1.00 53.12 102 ASP A O 1
ATOM 773 N N . PRO A 1 103 ? 14.480 -10.846 -25.597 1.00 47.84 103 PRO A N 1
ATOM 774 C CA . PRO A 1 103 ? 14.609 -12.268 -25.925 1.00 47.84 103 PRO A CA 1
ATOM 775 C C . PRO A 1 103 ? 15.393 -12.542 -27.229 1.00 47.84 103 PRO A C 1
ATOM 777 O O . PRO A 1 103 ? 15.603 -13.705 -27.584 1.00 47.84 103 PRO A O 1
ATOM 780 N N . GLY A 1 104 ? 15.839 -11.512 -27.964 1.00 50.88 104 GLY A N 1
ATOM 781 C CA . GLY A 1 104 ? 16.485 -11.654 -29.281 1.00 50.88 104 GLY A CA 1
ATOM 782 C C . GLY A 1 104 ? 18.015 -11.828 -29.293 1.00 50.88 104 GLY A C 1
ATOM 783 O O . GLY A 1 104 ? 18.600 -12.134 -30.336 1.00 50.88 104 GLY A O 1
ATOM 784 N N . GLY A 1 105 ? 18.704 -11.646 -28.164 1.00 49.31 105 GLY A N 1
ATOM 785 C CA . GLY A 1 105 ? 20.162 -11.475 -28.124 1.00 49.31 105 GLY A CA 1
ATOM 786 C C . GLY A 1 105 ? 20.974 -12.714 -27.727 1.00 49.31 105 GLY A C 1
ATOM 787 O O . GLY A 1 105 ? 21.611 -12.723 -26.678 1.00 49.31 105 GLY A O 1
ATOM 788 N N . ARG A 1 106 ? 21.084 -13.743 -28.582 1.00 47.56 106 ARG A N 1
ATOM 789 C CA . ARG A 1 106 ? 21.900 -14.963 -28.312 1.00 47.56 106 ARG A CA 1
ATOM 790 C C . ARG A 1 106 ? 23.412 -14.704 -28.090 1.00 47.56 106 ARG A C 1
ATOM 792 O O . ARG A 1 106 ? 24.148 -15.625 -27.749 1.00 47.56 106 ARG A O 1
ATOM 799 N N . ARG A 1 107 ? 23.890 -13.463 -28.267 1.00 48.28 107 ARG A N 1
ATOM 800 C CA . ARG A 1 107 ? 25.267 -13.014 -27.968 1.00 48.28 107 ARG A CA 1
ATOM 801 C C . ARG A 1 107 ? 25.431 -12.300 -26.618 1.00 48.28 107 ARG A C 1
ATOM 803 O O . ARG A 1 107 ? 26.565 -12.132 -26.184 1.00 48.28 107 ARG A O 1
ATOM 810 N N . GLN A 1 108 ? 24.349 -11.946 -25.925 1.00 47.84 108 GLN A N 1
ATOM 811 C CA . GLN A 1 108 ? 24.408 -11.284 -24.613 1.00 47.84 108 GLN A CA 1
ATOM 812 C C . GLN A 1 108 ? 24.557 -12.255 -23.438 1.00 47.84 108 GLN A C 1
ATOM 814 O O . GLN A 1 108 ? 24.797 -11.816 -22.325 1.00 47.84 108 GLN A O 1
ATOM 819 N N . LEU A 1 109 ? 24.512 -13.572 -23.662 1.00 45.50 109 LEU A N 1
ATOM 820 C CA . LEU A 1 109 ? 24.647 -14.588 -22.605 1.00 45.50 109 LEU A CA 1
ATOM 821 C C . LEU A 1 109 ? 26.000 -14.570 -21.866 1.00 45.50 109 LEU A C 1
ATOM 823 O O . LEU A 1 109 ? 26.069 -14.993 -20.716 1.00 45.50 109 LEU A O 1
ATOM 827 N N . LEU A 1 110 ? 27.071 -14.062 -22.487 1.00 43.44 110 LEU A N 1
ATOM 828 C CA . LEU A 1 110 ? 28.379 -13.928 -21.827 1.00 43.44 110 LEU A CA 1
ATOM 829 C C . LEU A 1 110 ? 28.520 -12.622 -21.024 1.00 43.44 110 LEU A C 1
ATOM 831 O O . LEU A 1 110 ? 29.320 -12.579 -20.094 1.00 43.44 110 LEU A O 1
ATOM 835 N N . LEU A 1 111 ? 27.699 -11.608 -21.320 1.00 46.00 111 LEU A N 1
ATOM 836 C CA . LEU A 1 111 ? 27.542 -10.391 -20.509 1.00 46.00 111 LEU A CA 1
ATOM 837 C C . LEU A 1 111 ? 26.394 -10.522 -19.485 1.00 46.00 111 LEU A C 1
ATOM 839 O O . LEU A 1 111 ? 26.396 -9.833 -18.474 1.00 46.00 111 LEU A O 1
ATOM 843 N N . ALA A 1 112 ? 25.477 -11.479 -19.667 1.00 44.72 112 ALA A N 1
ATOM 844 C CA . ALA A 1 112 ? 24.369 -11.799 -18.759 1.00 44.72 112 ALA A CA 1
ATOM 845 C C . ALA A 1 112 ? 24.806 -12.456 -17.434 1.00 44.72 112 ALA A C 1
ATOM 847 O O . ALA A 1 112 ? 24.006 -12.590 -16.511 1.00 44.72 112 ALA A O 1
ATOM 848 N N . ARG A 1 113 ? 26.091 -12.813 -17.274 1.00 44.31 113 ARG A N 1
ATOM 849 C CA . ARG A 1 113 ? 26.663 -13.055 -15.932 1.00 44.31 113 ARG A CA 1
ATOM 850 C C . ARG A 1 113 ? 26.685 -11.788 -15.072 1.00 44.31 113 ARG A C 1
ATOM 852 O O . ARG A 1 113 ? 26.718 -11.891 -13.851 1.00 44.31 113 ARG A O 1
ATOM 859 N N . HIS A 1 114 ? 26.614 -10.629 -15.717 1.00 48.50 114 HIS A N 1
ATOM 860 C CA . HIS A 1 114 ? 26.366 -9.318 -15.143 1.00 48.50 114 HIS A CA 1
ATOM 861 C C . HIS A 1 114 ? 24.933 -8.887 -15.494 1.00 48.50 114 HIS A C 1
ATOM 863 O O . HIS A 1 114 ? 24.718 -7.796 -16.017 1.00 48.50 114 HIS A O 1
ATOM 869 N N . HIS A 1 115 ? 23.922 -9.732 -15.215 1.00 53.22 115 HIS A N 1
ATOM 870 C CA . HIS A 1 115 ? 22.571 -9.205 -15.003 1.00 53.22 115 HIS A CA 1
ATOM 871 C C . HIS A 1 115 ? 22.746 -7.977 -14.116 1.00 53.22 115 HIS A C 1
ATOM 873 O O . HIS A 1 115 ? 23.284 -8.106 -13.012 1.00 53.22 115 HIS A O 1
ATOM 879 N N . GLN A 1 116 ? 22.392 -6.798 -14.630 1.00 57.28 116 GLN A N 1
ATOM 880 C CA . GLN A 1 116 ? 22.321 -5.584 -13.838 1.00 57.28 116 GLN A CA 1
ATOM 881 C C . GLN A 1 116 ? 21.219 -5.843 -12.818 1.00 57.28 116 GLN A C 1
ATOM 883 O O . GLN A 1 116 ? 20.053 -5.523 -13.026 1.00 57.28 116 GLN A O 1
ATOM 888 N N . ARG A 1 117 ? 21.576 -6.554 -11.746 1.00 69.25 117 ARG A N 1
ATOM 889 C CA . ARG A 1 117 ? 20.751 -6.693 -10.565 1.00 69.25 117 ARG A CA 1
ATOM 890 C C . ARG A 1 117 ? 20.446 -5.251 -10.191 1.00 69.25 117 ARG A C 1
ATOM 892 O O . ARG A 1 117 ? 21.344 -4.416 -10.179 1.00 69.25 117 ARG A O 1
ATOM 899 N N . VAL A 1 118 ? 19.183 -4.936 -9.986 1.00 77.38 118 VAL A N 1
ATOM 900 C CA . VAL A 1 118 ? 18.766 -3.596 -9.594 1.00 77.38 118 VAL A CA 1
ATOM 901 C C . VAL A 1 118 ? 17.936 -3.718 -8.345 1.00 77.38 118 VAL A C 1
ATOM 903 O O . VAL A 1 118 ? 17.127 -4.630 -8.197 1.00 77.38 118 VAL A O 1
ATOM 906 N N . CYS A 1 119 ? 18.154 -2.792 -7.428 1.00 84.44 119 CYS A N 1
ATOM 907 C CA . CYS A 1 119 ? 17.355 -2.677 -6.234 1.00 84.44 119 CYS A CA 1
ATOM 908 C C . CYS A 1 119 ? 16.246 -1.661 -6.493 1.00 84.44 119 CYS A C 1
ATOM 910 O O . CYS A 1 119 ? 16.509 -0.468 -6.651 1.00 84.44 119 CYS A O 1
ATOM 912 N N . ILE A 1 120 ? 15.003 -2.129 -6.557 1.00 88.31 120 ILE A N 1
ATOM 913 C CA . ILE A 1 120 ? 13.837 -1.265 -6.718 1.00 88.31 120 ILE A CA 1
ATOM 914 C C . ILE A 1 120 ? 13.323 -0.920 -5.328 1.00 88.31 120 ILE A C 1
ATOM 916 O O . ILE A 1 120 ? 12.934 -1.806 -4.564 1.00 88.31 120 ILE A O 1
ATOM 920 N N . VAL A 1 121 ? 13.289 0.368 -5.002 1.00 92.00 121 VAL A N 1
ATOM 921 C CA . VAL A 1 121 ? 12.745 0.862 -3.737 1.00 92.00 121 VAL A CA 1
ATOM 922 C C . VAL A 1 121 ? 11.393 1.506 -3.990 1.00 92.00 121 VAL A C 1
ATOM 924 O O . VAL A 1 121 ? 11.279 2.524 -4.666 1.00 92.00 121 VAL A O 1
ATOM 927 N N . LEU A 1 122 ? 10.352 0.912 -3.418 1.00 95.25 122 LEU A N 1
ATOM 928 C CA . LEU A 1 122 ? 9.010 1.465 -3.344 1.00 95.25 122 LEU A CA 1
ATOM 929 C C . LEU A 1 122 ? 8.941 2.471 -2.194 1.00 95.25 122 LEU A C 1
ATOM 931 O O . LEU A 1 122 ? 9.309 2.161 -1.061 1.00 95.25 122 LEU A O 1
ATOM 935 N N . HIS A 1 123 ? 8.411 3.654 -2.475 1.00 95.69 123 HIS A N 1
ATOM 936 C CA . HIS A 1 123 ? 8.179 4.730 -1.523 1.00 95.69 123 HIS A CA 1
ATOM 937 C C . HIS A 1 123 ? 6.674 4.977 -1.390 1.00 95.69 123 HIS A C 1
ATOM 939 O O . HIS A 1 123 ? 5.961 5.106 -2.387 1.00 95.69 123 HIS A O 1
ATOM 945 N N . ALA A 1 124 ? 6.202 5.086 -0.151 1.00 97.69 124 ALA A N 1
ATOM 946 C CA . ALA A 1 124 ? 4.848 5.518 0.165 1.00 97.69 124 ALA A CA 1
ATOM 947 C C . ALA A 1 124 ? 4.900 6.704 1.131 1.00 97.69 124 ALA A C 1
ATOM 949 O O . ALA A 1 124 ? 5.543 6.621 2.182 1.00 97.69 124 ALA A O 1
ATOM 950 N N . THR A 1 125 ? 4.214 7.797 0.799 1.00 97.38 125 THR A N 1
ATOM 951 C CA . THR A 1 125 ? 4.160 9.005 1.636 1.00 97.38 125 THR A CA 1
ATOM 952 C C . THR A 1 125 ? 2.723 9.490 1.820 1.00 97.38 125 THR A C 1
ATOM 954 O O . THR A 1 125 ? 1.864 9.302 0.957 1.00 97.38 125 THR A O 1
ATOM 957 N N . LEU A 1 126 ? 2.435 10.090 2.977 1.00 96.50 126 LEU A N 1
ATOM 958 C CA . LEU A 1 126 ? 1.116 10.629 3.306 1.00 96.50 126 LEU A CA 1
ATOM 959 C C . LEU A 1 126 ? 1.271 11.916 4.122 1.00 96.50 126 LEU A C 1
ATOM 961 O O . LEU A 1 126 ? 1.519 11.867 5.326 1.00 96.50 126 LEU A O 1
ATOM 965 N N . GLY A 1 127 ? 1.106 13.070 3.468 1.00 91.62 127 GLY A N 1
ATOM 966 C CA . GLY A 1 127 ? 1.262 14.378 4.111 1.00 91.62 127 GLY A CA 1
ATOM 967 C C . GLY A 1 127 ? 2.619 14.507 4.809 1.00 91.62 127 GLY A C 1
ATOM 968 O O . GLY A 1 127 ? 3.655 14.285 4.191 1.00 91.62 127 GLY A O 1
ATOM 969 N N . SER A 1 128 ? 2.602 14.830 6.103 1.00 91.00 128 SER A N 1
ATOM 970 C CA . SER A 1 128 ? 3.795 14.970 6.950 1.00 91.00 128 SER A CA 1
ATOM 971 C C . SER A 1 128 ? 4.143 13.714 7.764 1.00 91.00 128 SER A C 1
ATOM 973 O O . SER A 1 128 ? 4.951 13.793 8.689 1.00 91.00 128 SER A O 1
ATOM 975 N N . LEU A 1 129 ? 3.498 12.572 7.503 1.00 94.31 129 LEU A N 1
ATOM 976 C CA . LEU A 1 129 ? 3.797 11.325 8.213 1.00 94.31 129 LEU A CA 1
ATOM 977 C C . LEU A 1 1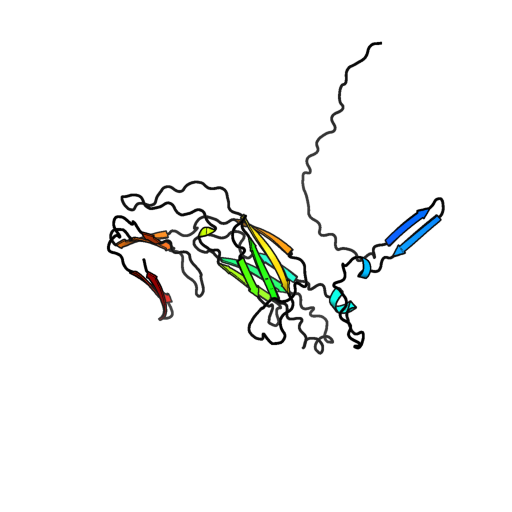29 ? 5.116 10.721 7.724 1.00 94.31 129 LEU A C 1
ATOM 979 O O . LEU A 1 129 ? 5.536 10.951 6.590 1.00 94.31 129 LEU A O 1
ATOM 983 N N . SER A 1 130 ? 5.753 9.911 8.575 1.00 95.19 130 SER A N 1
ATOM 984 C CA . SER A 1 130 ? 7.014 9.255 8.232 1.00 95.19 130 SER A CA 1
ATOM 985 C C . SER A 1 130 ? 6.847 8.383 6.981 1.00 95.19 130 SER A C 1
ATOM 987 O O . SER A 1 130 ? 5.938 7.544 6.965 1.00 95.19 130 SER A O 1
ATOM 989 N N . PRO A 1 131 ? 7.703 8.541 5.959 1.00 95.44 131 PRO A N 1
ATOM 990 C CA . PRO A 1 131 ? 7.613 7.762 4.734 1.00 95.44 131 PRO A CA 1
ATOM 991 C C . PRO A 1 131 ? 7.860 6.277 5.014 1.00 95.44 131 PRO A C 1
ATOM 993 O O . PRO A 1 131 ? 8.587 5.909 5.938 1.00 95.44 131 PRO A O 1
ATOM 996 N N . LEU A 1 132 ? 7.239 5.419 4.210 1.00 96.12 132 LEU A N 1
ATOM 997 C CA . LEU A 1 132 ? 7.442 3.975 4.261 1.00 96.12 132 LEU A CA 1
ATOM 998 C C . LEU A 1 132 ? 8.191 3.522 3.019 1.00 96.12 132 LEU A C 1
ATOM 1000 O O . LEU A 1 132 ? 7.951 4.029 1.920 1.00 96.12 132 LEU A O 1
ATOM 1004 N N . HIS A 1 133 ? 9.043 2.519 3.205 1.00 94.50 133 HIS A N 1
ATOM 1005 C CA . HIS A 1 133 ? 9.846 1.946 2.139 1.00 94.50 133 HIS A CA 1
ATOM 1006 C C . HIS A 1 133 ? 9.734 0.426 2.123 1.00 94.50 133 HIS A C 1
ATOM 1008 O O . HIS A 1 133 ? 9.637 -0.215 3.171 1.00 94.50 133 HIS A O 1
ATOM 1014 N N . ALA A 1 134 ? 9.762 -0.145 0.926 1.00 92.81 134 ALA A N 1
ATOM 1015 C CA . ALA A 1 134 ? 10.016 -1.561 0.708 1.00 92.81 134 ALA A CA 1
ATOM 1016 C C . ALA A 1 134 ? 10.951 -1.691 -0.484 1.00 92.81 134 ALA A C 1
ATOM 1018 O O . ALA A 1 134 ? 10.825 -0.934 -1.439 1.00 92.81 134 ALA A O 1
ATOM 1019 N N . ALA A 1 135 ? 11.871 -2.640 -0.426 1.00 90.81 135 ALA A N 1
ATOM 1020 C CA . ALA A 1 135 ? 12.832 -2.867 -1.486 1.00 90.81 135 ALA A CA 1
ATOM 1021 C C . ALA A 1 135 ? 12.660 -4.277 -2.044 1.00 90.81 135 ALA A C 1
ATOM 1023 O O . ALA A 1 135 ? 12.249 -5.187 -1.316 1.00 90.81 135 ALA A O 1
ATOM 1024 N N . CYS A 1 136 ? 12.913 -4.440 -3.334 1.00 89.69 136 CYS A N 1
ATOM 1025 C CA . CYS A 1 136 ? 12.771 -5.713 -4.014 1.00 89.69 136 CYS A CA 1
ATOM 1026 C C . CYS A 1 136 ? 13.685 -5.738 -5.254 1.00 89.69 136 CYS A C 1
ATOM 1028 O O . CYS A 1 136 ? 13.961 -4.689 -5.835 1.00 89.69 136 CYS A O 1
ATOM 1030 N N . SER A 1 137 ? 14.197 -6.911 -5.622 1.00 86.75 137 SER A N 1
ATOM 1031 C CA . SER A 1 137 ? 15.047 -7.103 -6.802 1.00 86.75 137 SER A CA 1
ATOM 1032 C C . SER A 1 137 ? 14.292 -7.978 -7.801 1.00 86.75 137 SER A C 1
ATOM 1034 O O . SER A 1 137 ? 13.710 -8.962 -7.364 1.00 86.75 137 SER A O 1
ATOM 1036 N N . PRO A 1 138 ? 14.266 -7.660 -9.105 1.00 83.69 138 PRO A N 1
ATOM 1037 C CA . PRO A 1 138 ? 13.788 -8.572 -10.139 1.00 83.69 138 PRO A CA 1
ATOM 1038 C C . PRO A 1 138 ? 14.836 -9.668 -10.344 1.00 83.69 138 PRO A C 1
ATOM 1040 O O . PRO A 1 138 ? 15.692 -9.590 -11.222 1.00 83.69 138 PRO A O 1
ATOM 1043 N N . ASP A 1 139 ? 14.837 -10.648 -9.447 1.00 70.94 139 ASP A N 1
ATOM 1044 C CA . ASP A 1 139 ? 15.667 -11.840 -9.518 1.00 70.94 139 ASP A CA 1
ATOM 1045 C C . ASP A 1 139 ? 14.900 -12.984 -10.201 1.00 70.94 139 ASP A C 1
ATOM 1047 O O . ASP A 1 139 ? 13.768 -13.298 -9.847 1.00 70.94 139 ASP A O 1
ATOM 1051 N N . GLY A 1 140 ? 15.506 -13.610 -11.213 1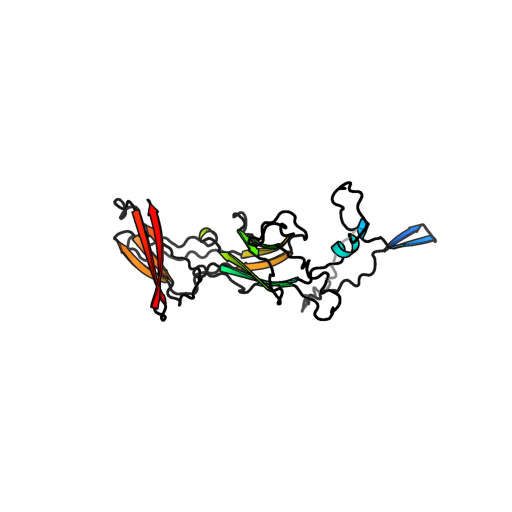.00 66.81 140 GLY A N 1
ATOM 1052 C CA . GLY A 1 140 ? 14.910 -14.738 -11.941 1.00 66.81 140 GLY A CA 1
ATOM 1053 C C . GLY A 1 140 ? 14.791 -14.513 -13.449 1.00 66.81 140 GLY A C 1
ATOM 1054 O O . GLY A 1 140 ? 15.184 -13.472 -13.967 1.00 66.81 140 GLY A O 1
ATOM 1055 N N . GLU A 1 141 ? 14.276 -15.521 -14.156 1.00 67.19 141 GLU A N 1
ATOM 1056 C CA . GLU A 1 141 ? 14.201 -15.535 -15.628 1.00 67.19 141 GLU A CA 1
ATOM 1057 C C . GLU A 1 141 ? 13.176 -14.533 -16.182 1.00 67.19 141 GLU A C 1
ATOM 1059 O O . GLU A 1 141 ? 13.388 -13.964 -17.250 1.00 67.19 141 GLU A O 1
ATOM 1064 N N . ASP A 1 142 ? 12.112 -14.259 -15.420 1.00 72.94 142 ASP A N 1
ATOM 1065 C CA . ASP A 1 142 ? 11.009 -13.385 -15.839 1.00 72.94 142 ASP A CA 1
ATOM 1066 C C . ASP A 1 142 ? 11.262 -11.890 -15.568 1.00 72.94 142 ASP A C 1
ATOM 1068 O O . ASP A 1 142 ? 10.473 -11.049 -15.989 1.00 72.94 142 ASP A O 1
ATOM 1072 N N . GLY A 1 143 ? 12.310 -11.526 -14.816 1.00 81.81 143 GLY A N 1
ATOM 1073 C CA . GLY A 1 143 ? 12.579 -10.122 -14.468 1.00 81.81 143 GLY A CA 1
ATOM 1074 C C . GLY A 1 143 ? 11.454 -9.446 -13.665 1.00 81.81 143 GLY A C 1
ATOM 1075 O O . GLY A 1 143 ? 11.264 -8.230 -13.745 1.00 81.81 143 GLY A O 1
ATOM 1076 N N . VAL A 1 144 ? 10.672 -10.219 -12.903 1.00 87.75 144 VAL A N 1
ATOM 1077 C CA . VAL A 1 144 ? 9.510 -9.734 -12.142 1.00 87.75 144 VAL A CA 1
ATOM 1078 C C . VAL A 1 144 ? 9.827 -9.622 -10.658 1.00 87.75 144 VAL A C 1
ATOM 1080 O O . VAL A 1 144 ? 10.449 -10.501 -10.074 1.00 87.75 144 VAL A O 1
ATOM 1083 N N . CYS A 1 145 ? 9.319 -8.571 -10.014 1.00 90.56 145 CYS A N 1
ATOM 1084 C CA . CYS A 1 145 ? 9.424 -8.405 -8.571 1.00 90.56 145 CYS A CA 1
ATOM 1085 C C . CYS A 1 145 ? 8.172 -7.792 -7.935 1.00 90.56 145 CYS A C 1
ATOM 1087 O O . CYS A 1 145 ? 7.537 -6.902 -8.498 1.00 90.56 145 CYS A O 1
ATOM 1089 N N . LEU A 1 146 ? 7.820 -8.231 -6.721 1.00 93.38 146 LEU A N 1
ATOM 1090 C CA . LEU A 1 146 ? 6.673 -7.714 -5.970 1.00 93.38 146 LEU A CA 1
ATOM 1091 C C . LEU A 1 146 ? 7.120 -7.008 -4.684 1.00 93.38 146 LEU A C 1
ATOM 1093 O O . LEU A 1 146 ? 7.388 -7.656 -3.669 1.00 93.38 146 LEU A O 1
ATOM 1097 N N . ALA A 1 147 ? 7.096 -5.675 -4.678 1.00 94.44 147 ALA A N 1
ATOM 1098 C CA . ALA A 1 147 ? 7.343 -4.897 -3.465 1.00 94.44 147 ALA A CA 1
ATOM 1099 C C . ALA A 1 147 ? 6.059 -4.764 -2.630 1.00 94.44 147 ALA A C 1
ATOM 1101 O O . ALA A 1 147 ? 4.974 -4.500 -3.161 1.00 94.44 147 ALA A O 1
ATOM 1102 N N . GLN A 1 148 ? 6.173 -4.925 -1.306 1.00 95.38 148 GLN A N 1
ATOM 1103 C CA . GLN A 1 148 ? 5.034 -4.849 -0.386 1.00 95.38 148 GLN A CA 1
ATOM 1104 C C . GLN A 1 148 ? 5.322 -3.935 0.807 1.00 95.38 148 GLN A C 1
ATOM 1106 O O . GLN A 1 148 ? 6.248 -4.185 1.575 1.00 95.38 148 GLN A O 1
ATOM 1111 N N . ILE A 1 149 ? 4.464 -2.936 1.022 1.00 96.56 149 ILE A N 1
ATOM 1112 C CA . ILE A 1 149 ? 4.495 -2.061 2.202 1.00 96.56 149 ILE A CA 1
ATOM 1113 C C . ILE A 1 149 ? 3.271 -2.354 3.066 1.00 96.56 149 ILE A C 1
ATOM 1115 O O . ILE A 1 149 ? 2.141 -2.370 2.575 1.00 96.56 149 ILE A O 1
ATOM 1119 N N . THR A 1 150 ? 3.477 -2.551 4.371 1.00 96.75 150 THR A N 1
ATOM 1120 C CA . THR A 1 150 ? 2.368 -2.539 5.335 1.00 96.75 150 THR A CA 1
ATOM 1121 C C . THR A 1 150 ? 2.175 -1.154 5.884 1.00 96.75 150 THR A C 1
ATOM 1123 O O . THR A 1 150 ? 3.058 -0.603 6.533 1.00 96.75 150 THR A O 1
ATOM 1126 N N . VAL A 1 151 ? 0.993 -0.620 5.620 1.00 97.06 151 VAL A N 1
ATOM 1127 C CA . VAL A 1 151 ? 0.615 0.710 6.057 1.00 97.06 151 VAL A CA 1
ATOM 1128 C C . VAL A 1 151 ? 0.217 0.636 7.537 1.00 97.06 151 VAL A C 1
ATOM 1130 O O . VAL A 1 151 ? -0.608 -0.204 7.907 1.00 97.06 151 VAL A O 1
ATOM 1133 N N . PRO A 1 152 ? 0.794 1.472 8.413 1.00 95.31 152 PRO A N 1
ATOM 1134 C CA . PRO A 1 152 ? 0.466 1.465 9.828 1.00 95.31 152 PRO A CA 1
ATOM 1135 C C . PRO A 1 152 ? -0.932 2.045 10.062 1.00 95.31 152 PRO A C 1
ATOM 1137 O O . PRO A 1 152 ? -1.406 2.920 9.337 1.00 95.31 152 PRO A O 1
ATOM 1140 N N . SER A 1 153 ? -1.593 1.590 11.124 1.00 92.06 153 SER A N 1
ATOM 1141 C CA . SER A 1 153 ? -2.973 1.979 11.443 1.00 92.06 153 SER A CA 1
ATOM 1142 C C . SER A 1 153 ? -3.161 3.479 11.689 1.00 92.06 153 SER A C 1
ATOM 1144 O O . SER A 1 153 ? -4.245 4.002 11.431 1.00 92.06 153 SER A O 1
ATOM 1146 N N . SER A 1 154 ? -2.107 4.179 12.119 1.00 92.75 154 SER A N 1
ATOM 1147 C CA . SER A 1 154 ? -2.082 5.632 12.335 1.00 92.75 154 SER A CA 1
ATOM 1148 C C . SER A 1 154 ? -2.296 6.452 11.057 1.00 92.75 154 SER A C 1
ATOM 1150 O O . SER A 1 154 ? -2.693 7.619 11.125 1.00 92.75 154 SER A O 1
ATOM 1152 N N . TRP A 1 155 ? -2.070 5.856 9.882 1.00 95.38 155 TRP A N 1
ATOM 1153 C CA . TRP A 1 155 ? -2.330 6.508 8.600 1.00 95.38 155 TRP A CA 1
ATOM 1154 C C . TRP A 1 155 ? -3.817 6.608 8.284 1.00 95.38 155 TRP A C 1
ATOM 1156 O O . TRP A 1 155 ? -4.207 7.481 7.512 1.00 95.38 155 TRP A O 1
ATOM 1166 N N . TRP A 1 156 ? -4.667 5.803 8.918 1.00 93.81 156 TRP A N 1
ATOM 1167 C CA . TRP A 1 156 ? -6.111 5.980 8.850 1.00 93.81 156 TRP A CA 1
ATOM 1168 C C . TRP A 1 156 ? -6.624 6.901 9.968 1.00 93.81 156 TRP A C 1
ATOM 1170 O O . TRP A 1 156 ? -5.969 7.068 10.996 1.00 93.81 156 TRP A O 1
ATOM 1180 N N . PRO A 1 157 ? -7.832 7.472 9.820 1.00 90.50 157 PRO A N 1
ATOM 1181 C CA . PRO A 1 157 ? -8.539 8.100 10.934 1.00 90.50 157 PRO A CA 1
ATOM 11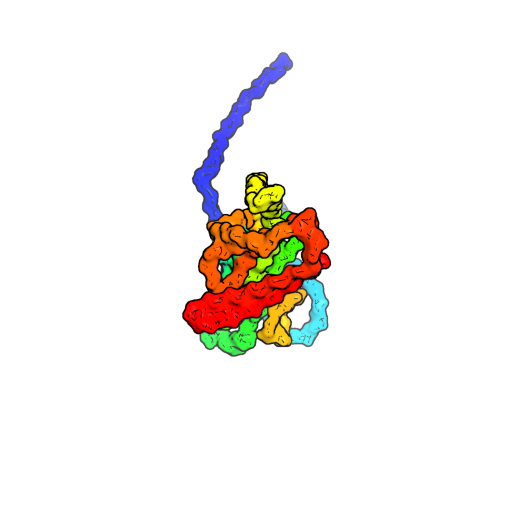82 C C . PRO A 1 157 ? -8.625 7.149 12.141 1.00 90.50 157 PRO A C 1
ATOM 1184 O O . PRO A 1 157 ? -8.841 5.954 11.941 1.00 90.50 157 PRO A O 1
ATOM 1187 N N . PRO A 1 158 ? -8.481 7.600 13.391 1.00 86.06 158 PRO A N 1
ATOM 1188 C CA . PRO A 1 158 ? -8.666 6.714 14.538 1.00 86.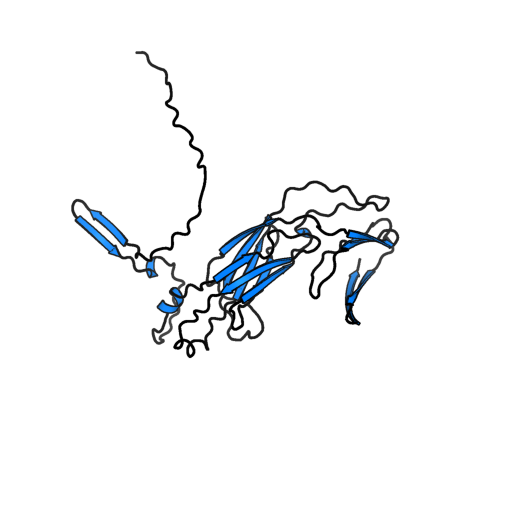06 158 PRO A CA 1
ATOM 1189 C C . PRO A 1 158 ? -10.073 6.096 14.513 1.00 86.06 158 PRO A C 1
ATOM 1191 O O . PRO A 1 158 ? -11.032 6.731 14.072 1.00 86.06 158 PRO A O 1
ATOM 1194 N N . LEU A 1 159 ? -10.191 4.833 14.935 1.00 83.94 159 LEU A N 1
ATOM 1195 C CA . LEU A 1 159 ? -11.513 4.239 15.134 1.00 83.94 159 LEU A CA 1
ATOM 1196 C C . LEU A 1 159 ? -12.177 4.917 16.338 1.00 83.94 159 LEU A C 1
ATOM 1198 O O . LEU A 1 159 ? -11.475 5.246 17.299 1.00 83.94 159 LEU A O 1
ATOM 1202 N N . PRO A 1 160 ? -13.499 5.140 16.297 1.00 81.88 160 PRO A N 1
ATOM 1203 C CA . PRO A 1 160 ? -14.194 5.728 17.427 1.00 81.88 160 PRO A CA 1
ATOM 1204 C C . PRO A 1 160 ? -14.066 4.800 18.637 1.00 81.88 160 PRO A C 1
ATOM 1206 O O . PRO A 1 160 ? -14.196 3.581 18.512 1.00 81.88 160 PRO A O 1
ATOM 1209 N N . ALA A 1 161 ? -13.782 5.384 19.801 1.00 74.06 161 ALA A N 1
ATOM 1210 C CA . ALA A 1 161 ? -13.745 4.625 21.041 1.00 74.06 161 ALA A CA 1
ATOM 1211 C C . ALA A 1 161 ? -15.136 4.024 21.324 1.00 74.06 161 ALA A C 1
ATOM 1213 O O . ALA A 1 161 ? -16.145 4.658 20.990 1.00 74.06 161 ALA A O 1
ATOM 1214 N N . PRO A 1 162 ? -15.208 2.824 21.924 1.00 75.06 162 PRO A N 1
ATOM 1215 C CA . PRO A 1 162 ? -16.465 2.279 22.409 1.00 75.06 162 PRO A CA 1
ATOM 1216 C C . PRO A 1 162 ? -17.113 3.228 23.425 1.00 75.06 162 PRO A C 1
ATOM 1218 O O . PRO A 1 162 ? -16.408 3.906 24.176 1.00 75.06 162 PRO A O 1
ATOM 1221 N N . ASP A 1 163 ? -18.442 3.287 23.454 1.00 73.31 163 ASP A N 1
ATOM 1222 C CA . ASP A 1 163 ? -19.165 4.031 24.488 1.00 73.31 163 ASP A CA 1
ATOM 1223 C C . ASP A 1 163 ? -19.061 3.349 25.871 1.00 73.31 163 ASP A C 1
ATOM 1225 O O . ASP A 1 163 ? -18.460 2.282 26.024 1.00 73.31 163 ASP A O 1
ATOM 1229 N N . LYS A 1 164 ? -19.646 3.969 26.908 1.00 68.19 164 LYS A N 1
ATOM 1230 C CA . LYS A 1 164 ? -19.622 3.447 28.292 1.00 68.19 164 LYS A CA 1
ATOM 1231 C C . LYS A 1 164 ? -20.244 2.047 28.421 1.00 68.19 164 LYS A C 1
ATOM 1233 O O . LYS A 1 164 ? -19.854 1.288 29.316 1.00 68.19 164 LYS A O 1
ATOM 1238 N N . ASP A 1 165 ? -21.147 1.702 27.504 1.00 66.75 165 ASP A N 1
ATOM 1239 C CA . ASP A 1 165 ? -21.842 0.416 27.411 1.00 66.75 165 ASP A CA 1
ATOM 1240 C C . ASP A 1 165 ? -21.086 -0.596 26.522 1.00 66.75 165 ASP A C 1
ATOM 1242 O O . ASP A 1 165 ? -21.514 -1.742 26.335 1.00 66.75 165 ASP A O 1
ATOM 1246 N N . GLY A 1 166 ? -19.927 -0.198 25.989 1.00 63.69 166 GLY A N 1
ATOM 1247 C CA . GLY A 1 166 ? -19.098 -1.009 25.109 1.00 63.69 166 GLY A CA 1
ATOM 1248 C C . GLY A 1 166 ? -19.738 -1.245 23.744 1.00 63.69 166 GLY A C 1
ATOM 1249 O O . GLY A 1 166 ? -19.538 -2.318 23.176 1.00 63.69 166 GLY A O 1
ATOM 1250 N N . ARG A 1 167 ? -20.530 -0.297 23.237 1.00 68.19 167 ARG A N 1
ATOM 1251 C CA . ARG A 1 167 ? -21.026 -0.271 21.855 1.00 68.19 167 ARG A CA 1
ATOM 1252 C C . ARG A 1 167 ? -20.060 0.526 20.975 1.00 68.19 167 ARG A C 1
ATOM 1254 O O . ARG A 1 167 ? -19.409 1.451 21.466 1.00 68.19 167 ARG A O 1
ATOM 1261 N N . PRO A 1 168 ? -19.953 0.204 19.679 1.00 67.88 168 PRO A N 1
ATOM 1262 C CA . PRO A 1 168 ? -19.072 0.919 18.767 1.00 67.88 168 PRO A CA 1
ATOM 1263 C C . PRO A 1 168 ? -19.477 2.395 18.668 1.00 67.88 168 PRO A C 1
ATOM 1265 O O . PRO A 1 168 ? -20.638 2.725 18.416 1.00 67.88 168 PRO A O 1
ATOM 1268 N N . GLY A 1 169 ? -18.512 3.294 18.870 1.00 71.19 169 GLY A N 1
ATOM 1269 C CA . GLY A 1 169 ? -18.754 4.727 18.751 1.00 71.19 169 GLY A CA 1
ATOM 1270 C C . GLY A 1 169 ? -19.109 5.138 17.316 1.00 71.19 169 GLY A C 1
ATOM 1271 O O . GLY A 1 169 ? -18.867 4.416 16.346 1.00 71.19 169 GLY A O 1
ATOM 1272 N N . LYS A 1 170 ? -19.699 6.326 17.158 1.00 75.75 170 LYS A N 1
ATOM 1273 C CA . LYS A 1 170 ? -20.125 6.821 15.840 1.00 75.75 170 LYS A CA 1
ATOM 1274 C C . LYS A 1 170 ? -18.922 7.105 14.937 1.00 75.75 170 LYS A C 1
ATOM 1276 O O . LYS A 1 170 ? -17.960 7.747 15.349 1.00 75.75 170 LYS A O 1
ATOM 1281 N N . ILE A 1 171 ? -19.004 6.666 13.680 1.00 73.88 171 ILE A N 1
ATOM 1282 C CA . ILE A 1 171 ? -17.973 6.920 12.668 1.00 73.88 171 ILE A CA 1
ATOM 1283 C C . ILE A 1 171 ? -18.028 8.393 12.253 1.00 73.88 171 ILE A C 1
ATOM 1285 O O . ILE A 1 171 ? -18.980 8.838 11.610 1.00 73.88 171 ILE A O 1
ATOM 1289 N N . THR A 1 172 ? -16.983 9.146 12.587 1.00 77.56 172 THR A N 1
ATOM 1290 C CA . THR A 1 172 ? -16.806 10.517 12.104 1.00 77.56 172 THR A CA 1
ATOM 1291 C C . THR A 1 172 ? -16.373 10.497 10.640 1.00 77.56 172 THR A C 1
ATOM 1293 O O . THR A 1 172 ? -15.352 9.897 10.292 1.00 77.56 172 THR A O 1
ATOM 1296 N N . LYS A 1 173 ? -17.136 11.172 9.770 1.00 81.69 173 LYS A N 1
ATOM 1297 C CA . LYS A 1 173 ? -16.738 11.381 8.372 1.00 81.69 173 LYS A CA 1
ATOM 1298 C C . LYS A 1 173 ? -15.445 12.189 8.349 1.00 81.69 173 LYS A C 1
ATOM 1300 O O . LYS A 1 173 ? -15.371 13.269 8.924 1.00 81.69 173 LYS A O 1
ATOM 1305 N N . THR A 1 174 ? -14.432 11.652 7.690 1.00 83.88 174 THR A N 1
ATOM 1306 C CA . THR A 1 174 ? -13.133 12.304 7.527 1.00 83.88 174 THR A CA 1
ATOM 1307 C C . THR A 1 174 ? -12.806 12.399 6.043 1.00 83.88 174 THR A C 1
ATOM 1309 O O . THR A 1 174 ? -13.282 11.563 5.269 1.00 83.88 174 THR A O 1
ATOM 1312 N N . PRO A 1 175 ? -12.031 13.413 5.622 1.00 88.56 175 PRO A N 1
ATOM 1313 C CA . PRO A 1 175 ? -11.594 13.516 4.239 1.00 88.56 175 PRO A CA 1
ATOM 1314 C C . PRO A 1 175 ? -10.817 12.265 3.795 1.00 88.56 175 PRO A C 1
ATOM 1316 O O . PRO A 1 175 ? -10.118 11.661 4.620 1.00 88.56 175 PRO A O 1
ATOM 1319 N N . PRO A 1 176 ? -10.891 11.888 2.505 1.00 90.06 176 PRO A N 1
ATOM 1320 C CA . PRO A 1 176 ? -10.085 10.804 1.958 1.00 90.06 176 PRO A CA 1
ATOM 1321 C C . PRO A 1 176 ? -8.592 11.045 2.200 1.00 90.06 176 PRO A C 1
ATOM 1323 O O . PRO A 1 176 ? -8.083 12.143 1.975 1.00 90.06 176 PRO A O 1
ATOM 1326 N N . ARG A 1 177 ? -7.878 10.009 2.643 1.00 95.44 177 ARG A N 1
ATOM 1327 C CA . ARG A 1 177 ? -6.420 10.047 2.804 1.00 95.44 177 ARG A CA 1
ATOM 1328 C C . ARG A 1 177 ? -5.777 9.351 1.611 1.00 95.44 177 ARG A C 1
ATOM 1330 O O . ARG A 1 177 ? -6.033 8.172 1.388 1.00 95.44 177 ARG A O 1
ATOM 1337 N N . LEU A 1 178 ? -4.975 10.087 0.846 1.00 97.00 178 LEU A N 1
ATOM 1338 C CA . LEU A 1 178 ? -4.344 9.619 -0.388 1.00 97.00 178 LEU A CA 1
ATOM 1339 C C . LEU A 1 178 ? -2.850 9.383 -0.159 1.00 97.00 178 LEU A C 1
ATOM 1341 O O . LEU A 1 178 ? -2.115 10.324 0.135 1.00 97.00 178 LEU A O 1
ATOM 1345 N N . VAL A 1 179 ? -2.408 8.136 -0.301 1.00 97.81 179 VAL A N 1
ATOM 1346 C CA . VAL A 1 179 ? -0.990 7.769 -0.226 1.00 97.81 179 VAL A CA 1
ATOM 1347 C C . VAL A 1 179 ? -0.341 8.048 -1.570 1.00 97.81 179 VAL A C 1
ATOM 1349 O O . VAL A 1 179 ? -0.769 7.480 -2.571 1.00 97.81 179 VAL A O 1
ATOM 1352 N N . GLN A 1 180 ? 0.691 8.885 -1.601 1.00 97.75 180 GLN A N 1
ATOM 1353 C CA . GLN A 1 180 ? 1.522 9.049 -2.790 1.00 97.75 180 GLN A CA 1
ATOM 1354 C C . GLN A 1 180 ? 2.464 7.858 -2.908 1.00 97.75 180 GLN A C 1
ATOM 1356 O O . GLN A 1 180 ? 3.145 7.501 -1.943 1.00 97.75 180 GLN A O 1
ATOM 1361 N N . VAL A 1 181 ? 2.485 7.247 -4.087 1.00 97.88 181 VAL A N 1
ATOM 1362 C CA . VAL A 1 181 ? 3.286 6.066 -4.388 1.00 97.88 181 VAL A CA 1
ATOM 1363 C C . VAL A 1 181 ? 4.283 6.419 -5.478 1.00 97.88 181 VAL A C 1
ATOM 1365 O O . VAL A 1 181 ? 3.910 6.913 -6.543 1.00 97.88 181 VAL A O 1
ATOM 1368 N N . ALA A 1 182 ? 5.552 6.149 -5.212 1.00 95.56 182 ALA A N 1
ATOM 1369 C CA . ALA A 1 182 ? 6.641 6.350 -6.154 1.00 95.56 182 ALA A CA 1
ATOM 1370 C C . ALA A 1 182 ? 7.666 5.226 -6.009 1.00 95.56 182 ALA A C 1
ATOM 1372 O O . ALA A 1 182 ? 7.689 4.542 -4.986 1.00 95.56 182 ALA A O 1
ATOM 1373 N N . TYR A 1 183 ? 8.523 5.036 -7.001 1.00 93.12 183 TYR A N 1
ATOM 1374 C CA . TYR A 1 183 ? 9.641 4.103 -6.907 1.00 93.12 183 TYR A CA 1
ATOM 1375 C C . TYR A 1 183 ? 10.950 4.759 -7.337 1.00 93.12 183 TYR A C 1
ATOM 1377 O O . TYR A 1 183 ? 10.952 5.740 -8.080 1.00 93.12 183 TYR A O 1
ATOM 1385 N N . SER A 1 184 ? 12.067 4.198 -6.892 1.00 88.38 184 SER A N 1
ATOM 1386 C CA . SER A 1 184 ? 13.399 4.529 -7.393 1.00 88.38 184 SER A CA 1
ATOM 1387 C C . SER A 1 184 ? 14.193 3.258 -7.678 1.00 88.38 184 SER A C 1
ATOM 1389 O O . SER A 1 184 ? 13.914 2.201 -7.110 1.00 88.38 184 SER A O 1
ATOM 1391 N N . VAL A 1 185 ? 15.156 3.366 -8.592 1.00 84.62 185 VAL A N 1
ATOM 1392 C CA . VAL A 1 185 ? 16.039 2.265 -8.991 1.00 84.62 185 VAL A CA 1
ATOM 1393 C C . VAL A 1 185 ? 17.448 2.567 -8.505 1.00 84.62 185 VAL A C 1
ATOM 1395 O O . VAL A 1 185 ? 17.951 3.686 -8.661 1.00 84.62 185 VAL A O 1
ATOM 1398 N N . MET A 1 186 ? 18.059 1.579 -7.863 1.00 77.38 186 MET A N 1
ATOM 1399 C CA . MET A 1 186 ? 19.320 1.706 -7.142 1.00 77.38 186 MET A CA 1
ATOM 1400 C C . MET A 1 186 ? 20.249 0.541 -7.477 1.00 77.38 186 MET A C 1
ATOM 1402 O O . MET A 1 186 ? 19.794 -0.557 -7.795 1.00 77.38 186 MET A O 1
ATOM 1406 N N . GLU A 1 187 ? 21.556 0.774 -7.384 1.00 71.94 187 GLU A N 1
ATOM 1407 C CA . GLU A 1 187 ? 22.558 -0.267 -7.623 1.00 71.94 187 GLU A CA 1
ATOM 1408 C C . GLU A 1 187 ? 22.631 -1.223 -6.417 1.00 71.94 187 GLU A C 1
ATOM 1410 O O . GLU A 1 187 ? 22.662 -0.756 -5.269 1.00 71.94 187 GLU A O 1
ATOM 1415 N N . PRO A 1 188 ? 22.643 -2.549 -6.629 1.00 66.56 188 PRO A N 1
ATOM 1416 C CA . PRO A 1 188 ? 22.826 -3.525 -5.568 1.00 66.56 188 PRO A CA 1
ATOM 1417 C C . PRO A 1 188 ? 24.286 -3.552 -5.124 1.00 66.56 188 PRO A C 1
ATOM 1419 O O . PRO A 1 188 ? 25.208 -3.293 -5.896 1.00 66.56 188 PRO A O 1
ATOM 1422 N N . ARG A 1 189 ? 24.519 -3.914 -3.864 1.00 62.00 189 ARG A N 1
ATOM 1423 C CA . ARG A 1 189 ? 25.881 -4.134 -3.381 1.00 62.00 189 ARG A CA 1
ATOM 1424 C C . ARG A 1 189 ? 26.385 -5.497 -3.872 1.00 62.00 189 ARG A C 1
ATOM 1426 O O . ARG A 1 189 ? 25.614 -6.454 -3.846 1.00 62.00 189 ARG A O 1
ATOM 1433 N N . PRO A 1 190 ? 27.666 -5.613 -4.260 1.00 56.25 190 PRO A N 1
ATOM 1434 C CA . PRO A 1 190 ? 28.230 -6.867 -4.763 1.00 56.25 190 PRO A CA 1
ATOM 1435 C C . PRO A 1 190 ? 28.213 -8.012 -3.734 1.00 56.25 190 PRO A C 1
ATOM 1437 O O . PRO A 1 190 ? 28.164 -9.170 -4.133 1.00 56.25 190 PRO A O 1
ATOM 1440 N N . ASP A 1 191 ? 28.186 -7.699 -2.433 1.00 58.84 191 ASP A N 1
ATOM 1441 C CA . ASP A 1 191 ? 28.207 -8.691 -1.347 1.00 58.84 191 ASP A CA 1
ATOM 1442 C C . ASP A 1 191 ? 26.811 -9.128 -0.861 1.00 58.84 191 ASP A C 1
ATOM 1444 O O . ASP A 1 191 ? 26.693 -10.089 -0.100 1.00 58.84 191 ASP A O 1
ATOM 1448 N N . ASP A 1 192 ? 25.738 -8.456 -1.292 1.00 55.91 192 ASP A N 1
ATOM 1449 C CA . ASP A 1 192 ? 24.386 -8.738 -0.805 1.00 55.91 192 ASP A CA 1
ATOM 1450 C C . ASP A 1 192 ? 23.673 -9.735 -1.730 1.00 55.91 192 ASP A C 1
ATOM 1452 O O . ASP A 1 192 ? 22.860 -9.377 -2.584 1.00 55.91 192 ASP A O 1
ATOM 1456 N N . ALA A 1 193 ? 23.963 -11.024 -1.547 1.00 52.47 193 ALA A N 1
ATOM 1457 C CA . ALA A 1 193 ? 23.189 -12.097 -2.176 1.00 52.47 193 ALA A CA 1
ATOM 1458 C C . ALA A 1 193 ? 21.752 -12.209 -1.614 1.00 52.47 193 ALA A C 1
ATOM 1460 O O . ALA A 1 193 ? 20.893 -12.787 -2.271 1.00 52.47 193 ALA A O 1
ATOM 1461 N N . GLU A 1 194 ? 21.480 -11.625 -0.438 1.00 55.00 194 GLU A N 1
ATOM 1462 C CA . GLU A 1 194 ? 20.246 -11.854 0.334 1.00 55.00 194 GLU A CA 1
ATOM 1463 C C . GLU A 1 194 ? 19.441 -10.568 0.644 1.00 55.00 194 GLU A C 1
ATOM 1465 O O . GLU A 1 194 ? 18.439 -10.620 1.360 1.00 55.00 194 GLU A O 1
ATOM 1470 N N . GLY A 1 195 ? 19.855 -9.392 0.147 1.00 58.34 195 GLY A N 1
ATOM 1471 C CA . GLY A 1 195 ? 19.273 -8.119 0.588 1.00 58.34 195 GLY A CA 1
ATOM 1472 C C . GLY A 1 195 ? 19.418 -6.949 -0.384 1.00 58.34 195 GLY A C 1
ATOM 1473 O O . GLY A 1 195 ? 20.466 -6.682 -0.951 1.00 58.34 195 GLY A O 1
ATOM 1474 N N . CYS A 1 196 ? 18.340 -6.187 -0.544 1.00 68.50 196 CYS A N 1
ATOM 1475 C CA . CYS A 1 196 ? 18.293 -4.991 -1.381 1.00 68.50 196 CYS A CA 1
ATOM 1476 C C . CYS A 1 196 ? 18.676 -3.768 -0.522 1.00 68.50 196 CYS A C 1
ATOM 1478 O O . CYS A 1 196 ? 17.802 -3.118 0.058 1.00 68.50 196 CYS A O 1
ATOM 1480 N N . HIS A 1 197 ? 19.977 -3.492 -0.364 1.00 61.34 197 HIS A N 1
ATOM 1481 C CA . HIS A 1 197 ? 20.468 -2.373 0.454 1.00 61.34 197 HIS A CA 1
ATOM 1482 C C . HIS A 1 197 ? 20.916 -1.178 -0.403 1.00 61.34 197 HIS A C 1
ATOM 1484 O O . HIS A 1 197 ? 22.007 -1.198 -0.978 1.00 61.34 197 HIS A O 1
ATOM 1490 N N . PRO A 1 198 ? 20.124 -0.096 -0.455 1.00 57.47 198 PRO A N 1
ATOM 1491 C CA . PRO A 1 198 ? 20.384 1.011 -1.364 1.00 57.47 198 PRO A CA 1
ATOM 1492 C C . PRO A 1 198 ? 21.617 1.832 -0.959 1.00 57.47 198 PRO A C 1
ATOM 1494 O O . PRO A 1 198 ? 21.770 2.200 0.208 1.00 57.47 198 PRO A O 1
ATOM 1497 N N . LYS A 1 199 ? 22.507 2.130 -1.916 1.00 57.50 199 LYS A N 1
ATOM 1498 C CA . LYS A 1 199 ? 23.672 3.024 -1.722 1.00 57.50 199 LYS A CA 1
ATOM 1499 C C . LYS A 1 199 ? 23.585 4.302 -2.550 1.00 57.50 199 LYS A C 1
ATOM 1501 O O . LYS A 1 199 ? 23.849 5.376 -2.020 1.00 57.50 199 LYS A O 1
ATOM 1506 N N . MET A 1 200 ? 23.231 4.178 -3.827 1.00 58.16 200 MET A N 1
ATOM 1507 C CA . MET A 1 200 ? 23.246 5.277 -4.788 1.00 58.16 200 MET A CA 1
ATOM 1508 C C . MET A 1 200 ? 22.007 5.193 -5.678 1.00 58.16 200 MET A C 1
ATOM 1510 O O . MET A 1 200 ? 21.657 4.126 -6.181 1.00 58.16 200 MET A O 1
ATOM 1514 N N . GLN A 1 201 ? 21.310 6.318 -5.810 1.00 59.47 201 GLN A N 1
ATOM 1515 C CA . GLN A 1 201 ? 20.123 6.432 -6.644 1.00 59.47 201 GLN A CA 1
ATOM 1516 C C . GLN A 1 201 ? 20.552 6.586 -8.106 1.00 59.47 201 GLN A C 1
ATOM 1518 O O . GLN A 1 201 ? 21.155 7.596 -8.455 1.00 59.47 201 GLN A O 1
ATOM 1523 N N . ILE A 1 202 ? 20.244 5.588 -8.938 1.00 60.28 202 ILE A N 1
ATOM 1524 C CA . ILE A 1 202 ? 20.583 5.587 -10.370 1.00 60.28 202 ILE A CA 1
ATOM 1525 C C . ILE A 1 202 ? 19.562 6.429 -11.144 1.00 60.28 202 ILE A C 1
ATOM 1527 O O . ILE A 1 202 ? 19.919 7.179 -12.048 1.00 60.28 202 ILE A O 1
ATOM 1531 N N . GLN A 1 203 ? 18.282 6.336 -10.761 1.00 60.34 203 GLN A N 1
ATOM 1532 C CA . GLN A 1 203 ? 17.178 7.022 -11.431 1.00 60.34 203 GLN A CA 1
ATOM 1533 C C . GLN A 1 203 ? 16.401 7.923 -10.456 1.00 60.34 203 GLN A C 1
ATOM 1535 O O . GLN A 1 203 ? 16.111 7.494 -9.330 1.00 60.34 203 GLN A O 1
ATOM 1540 N N . PRO A 1 204 ? 16.014 9.155 -10.852 1.00 69.62 204 PRO A N 1
ATOM 1541 C CA . PRO A 1 204 ? 15.122 9.990 -10.052 1.00 69.62 204 PRO A CA 1
ATOM 1542 C C . PRO A 1 204 ? 13.810 9.257 -9.730 1.00 69.62 204 PRO A C 1
ATOM 1544 O O . PRO A 1 204 ? 13.344 8.407 -10.487 1.00 69.62 204 PRO A O 1
ATOM 1547 N N . SER A 1 205 ? 13.225 9.583 -8.576 1.00 82.44 205 SER A N 1
ATOM 1548 C CA . SER A 1 205 ? 11.993 8.949 -8.098 1.00 82.44 205 SER A CA 1
ATOM 1549 C C . SER A 1 205 ? 10.864 9.135 -9.114 1.00 82.44 205 SER A C 1
ATOM 1551 O O . SER A 1 205 ? 10.525 10.265 -9.467 1.00 82.44 205 SER A O 1
ATOM 1553 N N . THR A 1 206 ? 10.283 8.029 -9.575 1.00 88.94 206 THR A N 1
ATOM 1554 C CA . THR A 1 206 ? 9.181 8.017 -10.541 1.00 88.94 206 THR A CA 1
ATOM 1555 C C . THR A 1 206 ? 7.860 7.836 -9.805 1.00 88.94 206 THR A C 1
ATOM 1557 O O . THR A 1 206 ? 7.642 6.837 -9.119 1.00 88.94 206 THR A O 1
ATOM 1560 N N . VAL A 1 207 ? 6.967 8.818 -9.933 1.00 93.12 207 VAL A N 1
ATOM 1561 C CA . VAL A 1 207 ? 5.650 8.806 -9.285 1.00 93.12 207 VAL A CA 1
ATOM 1562 C C . VAL A 1 207 ? 4.696 7.897 -10.058 1.00 93.12 207 VAL A C 1
ATOM 1564 O O . VAL A 1 207 ? 4.457 8.110 -11.242 1.00 93.12 207 VAL A O 1
ATOM 1567 N N . LEU A 1 208 ? 4.116 6.912 -9.368 1.00 93.56 208 LEU A N 1
ATOM 1568 C CA . LEU A 1 208 ? 3.112 5.998 -9.925 1.00 93.56 208 LEU A CA 1
ATOM 1569 C C . LEU A 1 208 ? 1.696 6.562 -9.819 1.00 93.56 208 LEU A C 1
ATOM 1571 O O . LEU A 1 208 ? 0.855 6.309 -10.677 1.00 93.56 208 LEU A O 1
ATOM 1575 N N . GLY A 1 209 ? 1.423 7.311 -8.751 1.00 93.88 209 GLY A N 1
ATOM 1576 C CA . GLY A 1 209 ? 0.124 7.927 -8.515 1.00 93.88 209 GLY A CA 1
ATOM 1577 C C . GLY A 1 209 ? -0.254 7.943 -7.043 1.00 93.88 209 GLY A C 1
ATOM 1578 O O . GLY A 1 209 ? 0.591 7.818 -6.156 1.00 93.88 209 GLY A O 1
ATOM 1579 N N . SER A 1 210 ? -1.550 8.104 -6.786 1.00 96.69 210 SER A N 1
ATOM 1580 C CA . SER A 1 210 ? -2.097 8.198 -5.435 1.00 96.69 210 SER A CA 1
ATOM 1581 C C . SER A 1 210 ? -3.098 7.081 -5.164 1.00 96.69 210 SER A C 1
ATOM 1583 O O . SER A 1 210 ? -4.000 6.854 -5.967 1.00 96.69 210 SER A O 1
ATOM 1585 N N . VAL A 1 211 ? -2.968 6.413 -4.017 1.00 97.81 211 VAL A N 1
ATOM 1586 C CA . VAL A 1 211 ? -3.833 5.296 -3.618 1.00 97.81 211 VAL A CA 1
ATOM 1587 C C . VAL A 1 211 ? -4.640 5.680 -2.370 1.00 97.81 211 VAL A C 1
ATOM 1589 O O . VAL A 1 211 ? -4.043 5.999 -1.337 1.00 97.81 211 VAL A O 1
ATOM 1592 N N . PRO A 1 212 ? -5.984 5.677 -2.420 1.00 97.50 212 PRO A N 1
ATOM 1593 C CA . PRO A 1 212 ? -6.818 5.987 -1.270 1.00 97.50 212 PRO A CA 1
ATOM 1594 C C . PRO A 1 212 ? -6.732 4.924 -0.174 1.00 97.50 212 PRO A C 1
ATOM 1596 O O . PRO A 1 212 ? -6.817 3.717 -0.418 1.00 97.50 212 PRO A O 1
ATOM 1599 N N . LEU A 1 213 ? -6.639 5.401 1.064 1.00 96.81 213 LEU A N 1
ATOM 1600 C CA . LEU A 1 213 ? -6.892 4.613 2.261 1.00 96.81 213 LEU A CA 1
ATOM 1601 C C . LEU A 1 213 ? -8.395 4.562 2.512 1.00 96.81 213 LEU A C 1
ATOM 1603 O O . LEU A 1 213 ? -9.028 5.598 2.732 1.00 96.81 213 LEU A O 1
ATOM 1607 N N . VAL A 1 214 ? -8.957 3.357 2.519 1.00 94.12 214 VAL A N 1
ATOM 1608 C CA . VAL A 1 214 ? -10.404 3.160 2.660 1.00 94.12 214 VAL A CA 1
ATOM 1609 C C . VAL A 1 214 ? -10.756 2.516 3.999 1.00 94.12 214 VAL A C 1
ATOM 1611 O O . VAL A 1 214 ? -9.896 1.892 4.644 1.00 94.12 214 VAL A O 1
ATOM 1614 N N . PRO A 1 215 ? -12.006 2.686 4.471 1.00 90.88 215 PRO A N 1
ATOM 1615 C CA . PRO A 1 215 ? -12.506 1.946 5.614 1.00 90.88 215 PRO A CA 1
ATOM 1616 C C . PRO A 1 215 ? -12.358 0.429 5.424 1.00 90.88 215 PRO A C 1
ATOM 1618 O O . PRO A 1 215 ? -12.129 -0.050 4.312 1.00 90.88 215 PRO A O 1
ATOM 1621 N N . PRO A 1 216 ? -12.481 -0.335 6.514 1.00 88.81 216 PRO A N 1
ATOM 1622 C CA . PRO A 1 216 ? -12.525 -1.785 6.432 1.00 88.81 216 PRO A CA 1
ATOM 1623 C C . PRO A 1 216 ? -13.587 -2.275 5.447 1.00 88.81 216 PRO A C 1
ATOM 1625 O O . PRO A 1 216 ? -14.717 -1.788 5.493 1.00 88.81 216 PRO A O 1
ATOM 1628 N N . LYS A 1 217 ? -13.234 -3.233 4.586 1.00 87.94 217 LYS A N 1
ATOM 1629 C CA . LYS A 1 217 ? -14.195 -3.858 3.661 1.00 87.94 217 LYS A CA 1
ATOM 1630 C C . LYS A 1 217 ? -14.859 -5.093 4.258 1.00 87.94 217 LYS A C 1
ATOM 1632 O O . LYS A 1 217 ? -16.029 -5.349 3.990 1.00 87.94 217 LYS A O 1
ATOM 1637 N N . GLY A 1 218 ? -14.117 -5.858 5.052 1.00 82.19 218 GLY A N 1
ATOM 1638 C CA . GLY A 1 218 ? -14.650 -6.971 5.820 1.00 82.19 218 GLY A CA 1
ATOM 1639 C C . GLY A 1 218 ? -15.409 -6.509 7.061 1.00 82.19 218 GLY A C 1
ATOM 1640 O O . GLY A 1 218 ? -15.109 -5.471 7.656 1.00 82.19 218 GLY A O 1
ATOM 1641 N N . ALA A 1 219 ? -16.368 -7.328 7.491 1.00 79.12 219 ALA A N 1
ATOM 1642 C CA . ALA A 1 219 ? -16.993 -7.164 8.793 1.00 79.12 219 ALA A CA 1
ATOM 1643 C C . ALA A 1 219 ? -15.982 -7.482 9.905 1.00 79.12 219 ALA A C 1
ATOM 1645 O O . ALA A 1 219 ? -15.258 -8.480 9.840 1.00 79.12 219 ALA A O 1
ATOM 1646 N N . TYR A 1 220 ? -15.960 -6.649 10.944 1.00 83.75 220 TYR A N 1
ATOM 1647 C CA . TYR A 1 220 ? -15.303 -6.990 12.200 1.00 83.75 220 TYR A CA 1
ATOM 1648 C C . TYR A 1 220 ? -16.290 -7.701 13.117 1.00 83.75 220 TYR A C 1
ATOM 1650 O O . TYR A 1 220 ? -17.414 -7.243 13.309 1.00 83.75 220 TYR A O 1
ATOM 1658 N N . LYS A 1 221 ? -15.844 -8.798 13.721 1.00 83.75 221 LYS A N 1
ATOM 1659 C CA . LYS A 1 221 ? -16.513 -9.425 14.853 1.00 83.75 221 LYS A CA 1
ATOM 1660 C C . LYS A 1 221 ? -15.993 -8.797 16.140 1.00 83.75 221 LYS A C 1
ATOM 1662 O O . LYS A 1 221 ? -14.790 -8.810 16.404 1.00 83.75 221 LYS A O 1
ATOM 1667 N N . GLU A 1 222 ? -16.910 -8.270 16.936 1.00 84.56 222 GLU A N 1
ATOM 1668 C CA . GLU A 1 222 ? -16.617 -7.779 18.278 1.00 84.56 222 GLU A CA 1
ATOM 1669 C C . GLU A 1 222 ? -16.384 -8.956 19.224 1.00 84.56 222 GLU A C 1
ATOM 1671 O O . GLU A 1 222 ? -17.217 -9.857 19.344 1.00 84.56 222 GLU A O 1
ATOM 1676 N N . LEU A 1 223 ? -15.241 -8.947 19.903 1.00 83.94 223 LEU A N 1
ATOM 1677 C CA . LEU A 1 223 ? -14.892 -9.905 20.941 1.00 83.94 223 LEU A CA 1
ATOM 1678 C C . LEU A 1 223 ? -14.657 -9.142 22.245 1.00 83.94 223 LEU A C 1
ATOM 1680 O O . LEU A 1 223 ? -13.646 -8.455 22.411 1.00 83.94 223 LEU A O 1
ATOM 1684 N N . LYS A 1 224 ? -15.607 -9.262 23.174 1.00 84.38 224 LYS A N 1
ATOM 1685 C CA . LYS A 1 224 ? -15.452 -8.786 24.553 1.00 84.38 224 LYS A CA 1
ATOM 1686 C C . LYS A 1 224 ? -14.583 -9.797 25.302 1.00 84.38 224 LYS A C 1
ATOM 1688 O O . LYS A 1 224 ? -14.995 -10.938 25.483 1.00 84.38 224 LYS A O 1
ATOM 1693 N N . LEU A 1 225 ? -13.364 -9.393 25.662 1.00 80.06 225 LEU A N 1
ATOM 1694 C CA . LEU A 1 225 ? -12.376 -10.262 26.316 1.00 80.06 225 LEU A CA 1
ATOM 1695 C C . LEU A 1 225 ? -12.532 -10.235 27.841 1.00 80.06 225 LEU A C 1
ATOM 1697 O O . LEU A 1 225 ? -12.473 -11.276 28.483 1.00 80.06 225 LEU A O 1
ATOM 1701 N N . THR A 1 226 ? -12.731 -9.044 28.408 1.00 77.62 226 THR A N 1
ATOM 1702 C CA . THR A 1 226 ? -13.024 -8.831 29.833 1.00 77.62 226 THR A CA 1
ATOM 1703 C C . THR A 1 226 ? -13.821 -7.539 30.014 1.00 77.62 226 THR A C 1
ATOM 1705 O O . THR A 1 226 ? -14.046 -6.797 29.050 1.00 77.62 226 THR A O 1
ATOM 1708 N N . GLU A 1 227 ? -14.221 -7.241 31.246 1.00 77.75 227 GLU A N 1
ATOM 1709 C CA . GLU A 1 227 ? -14.800 -5.957 31.628 1.00 77.75 227 GLU A CA 1
ATOM 1710 C C . GLU A 1 227 ? -13.762 -4.839 31.420 1.00 77.75 227 GLU A C 1
ATOM 1712 O O . GLU A 1 227 ? -12.830 -4.658 32.195 1.00 77.75 227 GLU A O 1
ATOM 1717 N N . GLY A 1 228 ? -13.871 -4.141 30.286 1.00 77.69 228 GLY A N 1
ATOM 1718 C CA . GLY A 1 228 ? -12.955 -3.072 29.887 1.00 77.69 228 GLY A CA 1
ATOM 1719 C C . GLY A 1 228 ? -11.951 -3.410 28.781 1.00 77.69 228 GLY A C 1
ATOM 1720 O O . GLY A 1 228 ? -11.196 -2.523 28.398 1.00 77.69 228 GLY A O 1
ATOM 1721 N N . ILE A 1 229 ? -11.946 -4.625 28.212 1.00 84.25 229 ILE A N 1
ATOM 1722 C CA . ILE A 1 229 ? -11.185 -4.915 26.978 1.00 84.25 229 ILE A CA 1
ATOM 1723 C C . ILE A 1 229 ? -12.115 -5.436 25.886 1.00 84.25 229 ILE A C 1
ATOM 1725 O O . ILE A 1 229 ? -12.788 -6.459 26.043 1.00 84.25 229 ILE A O 1
ATOM 1729 N N . MET A 1 230 ? -12.058 -4.780 24.730 1.00 85.62 230 MET A N 1
ATOM 1730 C CA . MET A 1 230 ? -12.732 -5.197 23.506 1.00 85.62 230 MET A CA 1
ATOM 1731 C C . MET A 1 230 ? -11.718 -5.340 22.374 1.00 85.62 230 MET A C 1
ATOM 1733 O O . MET A 1 230 ? -10.837 -4.501 22.204 1.00 85.62 230 MET A O 1
ATOM 1737 N N . MET A 1 231 ? -11.866 -6.380 21.564 1.00 86.50 231 MET A N 1
ATOM 1738 C CA . MET A 1 231 ? -11.089 -6.582 20.347 1.00 86.50 231 MET A CA 1
ATOM 1739 C C . MET A 1 231 ? -12.020 -6.672 19.140 1.00 86.50 231 MET A C 1
ATOM 1741 O O . MET A 1 231 ? -13.081 -7.290 19.213 1.00 86.50 231 MET A O 1
ATOM 1745 N N . LEU A 1 232 ? -11.611 -6.082 18.020 1.00 85.25 232 LEU A N 1
ATOM 1746 C CA . LEU A 1 232 ? -12.297 -6.219 16.739 1.00 85.25 232 LEU A CA 1
ATOM 1747 C C . LEU A 1 232 ? -11.495 -7.168 15.854 1.00 85.25 232 LEU A C 1
ATOM 1749 O O . LEU A 1 232 ? -10.386 -6.840 15.436 1.00 85.25 232 LEU A O 1
ATOM 1753 N N . VAL A 1 233 ? -12.045 -8.339 15.539 1.00 84.94 233 VAL A N 1
ATOM 1754 C CA . VAL A 1 233 ? -11.365 -9.324 14.684 1.00 84.94 233 VAL A CA 1
ATOM 1755 C C . VAL A 1 233 ? -11.999 -9.332 13.299 1.00 84.94 233 VAL A C 1
ATOM 1757 O O . VAL A 1 233 ? -13.210 -9.527 13.202 1.00 84.94 233 VAL A O 1
ATOM 1760 N N . PRO A 1 234 ? -11.229 -9.111 12.223 1.00 81.50 234 PRO A N 1
ATOM 1761 C CA . PRO A 1 234 ? -11.778 -9.147 10.879 1.00 81.50 234 PRO A CA 1
ATOM 1762 C C . PRO A 1 234 ? -12.222 -10.585 10.555 1.00 81.50 234 PRO A C 1
ATOM 1764 O O . PRO A 1 234 ? -11.497 -11.544 10.810 1.00 81.50 234 PRO A O 1
ATOM 1767 N N . HIS A 1 235 ? -13.432 -10.730 10.014 1.00 77.19 235 HIS A N 1
ATOM 1768 C CA . HIS A 1 235 ? -14.026 -12.012 9.619 1.00 77.19 235 HIS A CA 1
ATOM 1769 C C . HIS A 1 235 ? -13.587 -12.620 8.257 1.00 77.19 235 HIS A C 1
ATOM 1771 O O . HIS A 1 235 ? -13.825 -13.814 8.078 1.00 77.19 235 HIS A O 1
ATOM 1777 N N . PRO A 1 236 ? -12.990 -11.899 7.278 1.00 74.94 236 PRO A N 1
ATOM 1778 C CA . PRO A 1 236 ? -12.689 -12.489 5.977 1.00 74.94 236 PRO A CA 1
ATOM 1779 C C . PRO A 1 236 ? -11.686 -13.653 6.066 1.00 74.94 236 PRO A C 1
ATOM 1781 O O . PRO A 1 236 ? -10.851 -13.678 6.976 1.00 74.94 236 PRO A O 1
ATOM 1784 N N . PRO A 1 237 ? -11.729 -14.596 5.104 1.00 72.00 237 PRO A N 1
ATOM 1785 C CA . PRO A 1 237 ? -10.813 -15.728 5.070 1.00 72.00 237 PRO A CA 1
ATOM 1786 C C . PRO A 1 237 ? -9.361 -15.245 5.021 1.00 72.00 237 PRO A C 1
ATOM 1788 O O . PRO A 1 237 ? -8.991 -14.378 4.223 1.00 72.00 237 PRO A O 1
ATOM 1791 N N . LEU A 1 238 ? -8.532 -15.812 5.896 1.00 73.50 238 LEU A N 1
ATOM 1792 C CA . LEU A 1 238 ? -7.116 -15.482 5.983 1.00 73.50 238 LEU A CA 1
ATOM 1793 C C . LEU A 1 238 ? -6.314 -16.441 5.113 1.00 73.50 238 LEU A C 1
ATOM 1795 O O . LEU A 1 238 ? -6.289 -17.645 5.344 1.00 73.50 238 LEU A O 1
ATOM 1799 N N . PHE A 1 239 ? -5.604 -15.884 4.139 1.00 80.69 239 PHE A N 1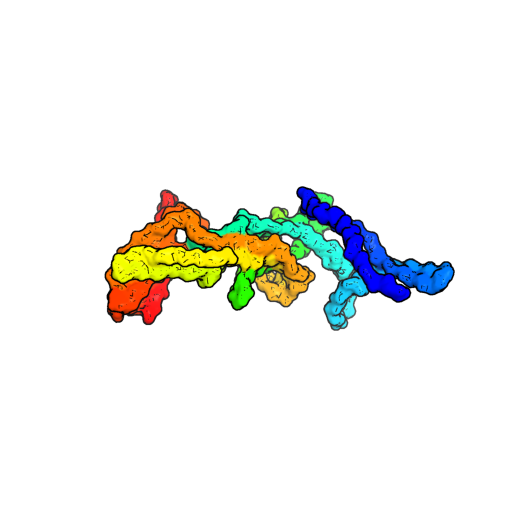
ATOM 1800 C CA . PHE A 1 239 ? -4.649 -16.637 3.333 1.00 80.69 239 PHE A CA 1
ATOM 1801 C C . PHE A 1 239 ? -3.274 -16.676 4.017 1.00 80.69 239 PHE A C 1
ATOM 1803 O O . PHE A 1 239 ? -2.938 -15.756 4.781 1.00 80.69 239 PHE A O 1
ATOM 1810 N N . PRO A 1 240 ? -2.437 -17.690 3.740 1.00 78.75 240 PRO A N 1
ATOM 1811 C CA . PRO A 1 240 ? -1.053 -17.711 4.201 1.00 78.75 240 PRO A CA 1
ATOM 1812 C C . PRO A 1 240 ? -0.321 -16.400 3.878 1.00 78.75 240 PRO A C 1
ATOM 1814 O O . PRO A 1 240 ? -0.479 -15.833 2.799 1.00 78.75 240 PRO A O 1
ATOM 1817 N N . LYS A 1 241 ? 0.475 -15.897 4.833 1.00 78.56 241 LYS A N 1
ATOM 1818 C CA . LYS A 1 241 ? 1.212 -14.615 4.742 1.00 78.56 241 LYS A CA 1
ATOM 1819 C C . LYS A 1 241 ? 0.334 -13.361 4.562 1.00 78.56 241 LYS A C 1
ATOM 1821 O O . LYS A 1 241 ? 0.871 -12.274 4.334 1.00 78.56 241 LYS A O 1
ATOM 1826 N N . SER A 1 242 ? -0.989 -13.471 4.697 1.00 84.38 242 SER A N 1
ATOM 1827 C CA . SER A 1 242 ? -1.862 -12.298 4.766 1.00 84.38 242 SER A CA 1
ATOM 1828 C C . SER A 1 242 ? -1.508 -11.420 5.973 1.00 84.38 242 SER A C 1
ATOM 1830 O O . SER A 1 242 ? -0.990 -11.882 6.992 1.00 84.38 242 SER A O 1
ATOM 1832 N N . ARG A 1 243 ? -1.747 -10.115 5.832 1.00 86.50 243 ARG A N 1
ATOM 1833 C CA . ARG A 1 243 ? -1.568 -9.128 6.901 1.00 86.50 243 ARG A CA 1
ATOM 1834 C C . ARG A 1 243 ? -2.918 -8.476 7.155 1.00 86.50 243 ARG A C 1
ATOM 1836 O O . ARG A 1 243 ? -3.583 -8.081 6.199 1.00 86.50 243 ARG A O 1
ATOM 1843 N N . MET A 1 244 ? -3.291 -8.374 8.424 1.00 88.06 244 MET A N 1
ATOM 1844 C CA . MET A 1 244 ? -4.571 -7.825 8.861 1.00 88.06 244 MET A CA 1
ATOM 1845 C C . MET A 1 244 ? -4.382 -6.844 10.013 1.00 88.06 244 MET A C 1
ATOM 1847 O O . MET A 1 244 ? -3.404 -6.934 10.759 1.00 88.06 244 MET A O 1
ATOM 1851 N N . HIS A 1 245 ? -5.331 -5.926 10.163 1.00 88.69 245 HIS A N 1
ATOM 1852 C CA . HIS A 1 245 ? -5.387 -5.007 11.293 1.00 88.69 245 HIS A CA 1
ATOM 1853 C C . HIS A 1 245 ? -6.415 -5.493 12.321 1.00 88.69 245 HIS A C 1
ATOM 1855 O O . HIS A 1 245 ? -7.564 -5.743 11.970 1.00 88.69 245 HIS A O 1
ATOM 1861 N N . VAL A 1 246 ? -6.009 -5.600 13.588 1.00 88.62 246 VAL A N 1
ATOM 1862 C CA . VAL A 1 246 ? -6.869 -6.036 14.701 1.00 88.62 246 VAL A CA 1
ATOM 1863 C C . VAL A 1 246 ? -6.879 -4.939 15.770 1.00 88.62 246 VAL A C 1
ATOM 1865 O O . VAL A 1 246 ? -5.929 -4.840 16.548 1.00 88.62 246 VAL A O 1
ATOM 1868 N N . PRO A 1 247 ? -7.908 -4.073 15.797 1.00 88.00 247 PRO A N 1
ATOM 1869 C CA . PRO A 1 247 ? -8.066 -3.069 16.842 1.00 88.00 247 PRO A CA 1
ATOM 1870 C C . PRO A 1 247 ? -8.304 -3.701 18.215 1.00 88.00 247 PRO A C 1
ATOM 1872 O O . PRO A 1 247 ? -9.127 -4.608 18.350 1.00 88.00 247 PRO A O 1
ATOM 1875 N N . VAL A 1 248 ? -7.649 -3.156 19.239 1.00 87.38 248 VAL A N 1
ATOM 1876 C CA . VAL A 1 248 ? -7.899 -3.480 20.648 1.00 87.38 248 VAL A CA 1
ATOM 1877 C C . VAL A 1 248 ? -8.212 -2.183 21.386 1.00 87.38 248 VAL A C 1
ATOM 1879 O O . VAL A 1 248 ? -7.449 -1.221 21.305 1.00 87.38 248 VAL A O 1
ATOM 1882 N N . PHE A 1 249 ? -9.334 -2.159 22.095 1.00 85.75 249 PHE A N 1
ATOM 1883 C CA . PHE A 1 249 ? -9.780 -1.045 22.921 1.00 85.75 249 PHE A CA 1
ATOM 1884 C C . PHE A 1 249 ? -9.691 -1.433 24.390 1.00 85.75 249 PHE A C 1
ATOM 1886 O O . PHE A 1 249 ? -10.126 -2.519 24.778 1.00 85.75 249 PHE A O 1
ATOM 1893 N N . ILE A 1 250 ? -9.139 -0.526 25.191 1.00 85.50 250 ILE A N 1
ATOM 1894 C CA . ILE A 1 250 ? -8.979 -0.687 26.633 1.00 85.50 250 ILE A CA 1
ATOM 1895 C C . ILE A 1 250 ? -9.677 0.496 27.306 1.00 85.50 250 ILE A C 1
ATOM 1897 O O . ILE A 1 250 ? -9.285 1.648 27.112 1.00 85.50 250 ILE A O 1
ATOM 1901 N N . ASP A 1 251 ? -10.717 0.207 28.080 1.00 84.31 251 ASP A N 1
ATOM 1902 C CA . ASP A 1 251 ? -11.378 1.159 28.967 1.00 84.31 251 ASP A CA 1
ATOM 1903 C C . ASP A 1 251 ? -10.560 1.268 30.254 1.00 84.31 251 ASP A C 1
ATOM 1905 O O . ASP A 1 251 ? -10.568 0.364 31.088 1.00 84.31 251 ASP A O 1
ATOM 1909 N N . LYS A 1 252 ? -9.843 2.383 30.411 1.00 80.69 252 LYS A N 1
ATOM 1910 C CA . LYS A 1 252 ? -8.930 2.614 31.538 1.00 80.69 252 LYS A CA 1
ATOM 1911 C C . LYS A 1 252 ? -9.619 2.554 32.903 1.00 80.69 252 LYS A C 1
ATOM 1913 O O . LYS A 1 252 ? -8.969 2.176 33.873 1.00 80.69 252 LYS A O 1
ATOM 1918 N N . GLU A 1 253 ? -10.903 2.904 32.995 1.00 82.75 253 GLU A N 1
ATOM 1919 C CA . GLU A 1 253 ? -11.611 2.921 34.280 1.00 82.75 253 GLU A CA 1
ATOM 1920 C C . GLU A 1 253 ? -11.948 1.511 34.762 1.00 82.75 253 GLU A C 1
ATOM 1922 O O . GLU A 1 253 ? -11.835 1.217 35.952 1.00 82.75 253 GLU A O 1
ATOM 1927 N N . LYS A 1 254 ? -12.314 0.630 33.826 1.00 81.12 254 LYS A N 1
ATOM 1928 C CA . LYS A 1 254 ? -12.630 -0.779 34.100 1.00 81.12 254 LYS A CA 1
ATOM 1929 C C . LYS A 1 254 ? -11.368 -1.649 34.141 1.00 81.12 254 LYS A C 1
ATOM 1931 O O . LYS A 1 254 ? -11.302 -2.627 34.877 1.00 81.12 254 LYS A O 1
ATOM 1936 N N . ALA A 1 255 ? -10.321 -1.242 33.423 1.00 76.94 255 ALA A N 1
ATOM 1937 C CA . ALA A 1 255 ? -9.067 -1.973 33.283 1.00 76.94 255 ALA A CA 1
ATOM 1938 C C . ALA A 1 255 ? -7.990 -1.644 34.339 1.00 76.94 255 ALA A C 1
ATOM 1940 O O . ALA A 1 255 ? -6.821 -1.954 34.119 1.00 76.94 255 ALA A O 1
ATOM 1941 N N . LYS A 1 256 ? -8.335 -1.048 35.491 1.00 75.38 256 LYS A N 1
ATOM 1942 C CA . LYS A 1 256 ? -7.352 -0.585 36.503 1.00 75.38 256 LYS A CA 1
ATOM 1943 C C . LYS A 1 256 ? -6.408 -1.672 37.033 1.00 75.38 256 LYS A C 1
ATOM 1945 O O . LYS A 1 256 ? -5.316 -1.356 37.489 1.00 75.38 256 LYS A O 1
ATOM 1950 N N . VAL A 1 257 ? -6.819 -2.939 36.972 1.00 74.38 257 VAL A N 1
ATOM 1951 C CA . VAL A 1 257 ? -6.052 -4.101 37.460 1.00 74.38 257 VAL A CA 1
ATOM 1952 C C . VAL A 1 257 ? -5.276 -4.842 36.361 1.00 74.38 257 VAL A C 1
ATOM 1954 O O . VAL A 1 257 ? -4.626 -5.851 36.637 1.00 74.38 257 VAL A O 1
ATOM 1957 N N . LEU A 1 258 ? -5.333 -4.383 35.106 1.00 71.06 258 LEU A N 1
ATOM 1958 C CA . LEU A 1 258 ? -4.650 -5.040 33.991 1.00 71.06 258 LEU A CA 1
ATOM 1959 C C . LEU A 1 258 ? -3.163 -4.684 33.956 1.00 71.06 258 LEU A C 1
ATOM 1961 O O . LEU A 1 258 ? -2.784 -3.554 33.674 1.00 71.06 258 LEU A O 1
ATOM 1965 N N . THR A 1 259 ? -2.319 -5.687 34.186 1.00 72.75 259 THR A N 1
ATOM 1966 C CA . THR A 1 259 ? -0.853 -5.565 34.152 1.00 72.75 259 THR A CA 1
ATOM 1967 C C . THR A 1 259 ? -0.244 -6.023 32.826 1.00 72.75 259 THR A C 1
ATOM 1969 O O . THR A 1 259 ? 0.797 -5.520 32.407 1.00 72.75 259 THR A O 1
ATOM 1972 N N . ALA A 1 260 ? -0.873 -6.979 32.136 1.00 71.88 260 ALA A N 1
ATOM 1973 C CA . ALA A 1 260 ? -0.409 -7.467 30.841 1.00 71.88 260 ALA A CA 1
ATOM 1974 C C . ALA A 1 260 ? -1.544 -8.080 30.012 1.00 71.88 260 ALA A C 1
ATOM 1976 O O . ALA A 1 260 ? -2.418 -8.767 30.542 1.00 71.88 260 ALA A O 1
ATOM 1977 N N . ILE A 1 261 ? -1.469 -7.913 28.689 1.00 68.94 261 ILE A N 1
ATOM 1978 C CA . ILE A 1 261 ? -2.327 -8.596 27.715 1.00 68.94 261 ILE A CA 1
ATOM 1979 C C . ILE A 1 261 ? -1.457 -9.533 26.870 1.00 68.94 261 ILE A C 1
ATOM 1981 O O . ILE A 1 261 ? -0.443 -9.129 26.291 1.00 68.94 261 ILE A O 1
ATOM 1985 N N . MET A 1 262 ? -1.855 -10.806 26.791 1.00 70.06 262 MET A N 1
ATOM 1986 C CA . MET A 1 262 ? -1.213 -11.813 25.944 1.00 70.06 262 MET A CA 1
ATOM 1987 C C . MET A 1 262 ? -2.183 -12.257 24.854 1.00 70.06 262 MET A C 1
ATOM 1989 O O . MET A 1 262 ? -3.139 -12.978 25.126 1.00 70.06 262 MET A O 1
ATOM 1993 N N . ILE A 1 263 ? -1.903 -11.877 23.610 1.00 69.00 263 ILE A N 1
ATOM 1994 C CA . ILE A 1 263 ? -2.677 -12.331 22.455 1.00 69.00 263 ILE A CA 1
ATOM 1995 C C . ILE A 1 263 ? -1.966 -13.551 21.870 1.00 69.00 263 ILE A C 1
ATOM 1997 O O . ILE A 1 263 ? -0.803 -13.472 21.458 1.00 69.00 263 ILE A O 1
ATOM 2001 N N . ARG A 1 264 ? -2.663 -14.691 21.861 1.00 66.88 264 ARG A N 1
ATOM 2002 C CA . ARG A 1 264 ? -2.234 -15.914 21.175 1.00 66.88 264 ARG A CA 1
ATOM 2003 C C . ARG A 1 264 ? -3.089 -16.081 19.931 1.00 66.88 264 ARG A C 1
ATOM 2005 O O . ARG A 1 264 ? -4.299 -16.242 20.038 1.00 66.88 264 ARG A O 1
ATOM 2012 N N . GLN A 1 265 ? -2.461 -16.044 18.766 1.00 62.38 265 GLN A N 1
ATOM 2013 C CA . GLN A 1 265 ? -3.137 -16.375 17.520 1.00 62.38 265 GLN A CA 1
ATOM 2014 C C . GLN A 1 265 ? -2.873 -17.843 17.194 1.00 62.38 265 GLN A C 1
ATOM 2016 O O . GLN A 1 265 ? -1.714 -18.250 17.147 1.00 62.38 265 GLN A O 1
ATOM 2021 N N . VAL A 1 266 ? -3.941 -18.609 16.974 1.00 58.00 266 VAL A N 1
ATOM 2022 C CA . VAL A 1 266 ? -3.900 -19.979 16.452 1.00 58.00 266 VAL A CA 1
ATOM 2023 C C . VAL A 1 266 ? -4.617 -19.944 15.107 1.00 58.00 266 VAL A C 1
ATOM 2025 O O . VAL A 1 266 ? -5.831 -19.760 15.057 1.00 58.00 266 VAL A O 1
ATOM 2028 N N . LEU A 1 267 ? -3.863 -20.036 14.014 1.00 57.22 267 LEU A N 1
ATOM 2029 C CA . LEU A 1 267 ? -4.428 -20.228 12.678 1.00 57.22 267 LEU A CA 1
ATOM 2030 C C . LEU A 1 267 ? -4.563 -21.730 12.438 1.00 57.22 267 LEU A C 1
ATOM 2032 O O . LEU A 1 267 ? -3.550 -22.423 12.376 1.00 57.22 267 LEU A O 1
ATOM 2036 N N . LEU A 1 268 ? -5.803 -22.209 12.331 1.00 53.00 268 LEU A N 1
ATOM 2037 C CA . LEU A 1 268 ? -6.112 -23.545 11.831 1.00 53.00 268 LEU A CA 1
ATOM 2038 C C . LEU A 1 268 ? -6.214 -23.450 10.308 1.00 53.00 268 LEU A C 1
ATOM 2040 O O . LEU A 1 268 ? -7.171 -22.884 9.783 1.00 53.00 268 LEU A O 1
ATOM 2044 N N . LEU A 1 269 ? -5.199 -23.946 9.606 1.00 50.03 269 LEU A N 1
ATOM 2045 C CA . LEU A 1 269 ? -5.296 -24.200 8.170 1.00 50.03 269 LEU A CA 1
ATOM 2046 C C . LEU A 1 269 ? -6.026 -25.539 7.981 1.00 50.03 269 LEU A C 1
ATOM 2048 O O . LEU A 1 269 ? -5.749 -26.478 8.727 1.00 50.03 269 LEU A O 1
ATOM 2052 N N . GLU A 1 270 ? -6.928 -25.649 6.998 1.00 46.75 270 GLU A N 1
ATOM 2053 C CA . GLU A 1 270 ? -7.648 -26.907 6.690 1.00 46.75 270 GLU A CA 1
ATOM 2054 C C . GLU A 1 270 ? -6.700 -28.101 6.460 1.00 46.75 270 GLU A C 1
ATOM 2056 O O . GLU A 1 270 ? -7.078 -29.250 6.653 1.00 46.75 270 GLU A O 1
ATOM 2061 N N . SER A 1 271 ? -5.433 -27.834 6.138 1.00 50.59 271 SER A N 1
ATOM 2062 C CA . SER A 1 271 ? -4.344 -28.804 6.002 1.00 50.59 271 SER A CA 1
ATOM 2063 C C . SER A 1 271 ? -3.631 -29.185 7.317 1.00 50.59 271 SER A C 1
ATOM 2065 O O . SER A 1 271 ? -2.549 -29.767 7.280 1.00 50.59 271 SER A O 1
ATOM 2067 N N . GLY A 1 272 ? -4.195 -28.872 8.490 1.00 42.06 272 GLY A N 1
ATOM 2068 C CA . GLY A 1 272 ? -3.691 -29.331 9.795 1.00 42.06 272 GLY A CA 1
ATOM 2069 C C . GLY A 1 272 ? -2.449 -28.598 10.323 1.00 42.06 272 GLY A C 1
ATOM 2070 O O . GLY A 1 272 ? -1.885 -28.992 11.342 1.00 42.06 272 GLY A O 1
ATOM 2071 N N . PHE A 1 273 ? -2.014 -27.518 9.668 1.00 40.12 273 PHE A N 1
ATOM 2072 C CA . PHE A 1 273 ? -0.849 -26.745 10.100 1.00 40.12 273 PHE A CA 1
ATOM 2073 C C . PHE A 1 273 ? -1.251 -25.646 11.094 1.00 40.12 273 PHE A C 1
ATOM 2075 O O . PHE A 1 273 ? -2.047 -24.763 10.769 1.00 40.12 273 PHE A O 1
ATOM 2082 N N . ILE A 1 274 ? -0.676 -25.689 12.301 1.00 44.91 274 ILE A N 1
ATOM 2083 C CA . ILE A 1 274 ? -0.913 -24.714 13.372 1.00 44.91 274 ILE A CA 1
ATOM 2084 C C . ILE A 1 274 ? 0.232 -23.699 13.386 1.00 44.91 274 ILE A C 1
ATOM 2086 O O . ILE A 1 274 ? 1.371 -24.036 13.704 1.00 44.91 274 ILE A O 1
ATOM 2090 N N . SER A 1 275 ? -0.065 -22.432 13.094 1.00 43.91 275 SER A N 1
ATOM 2091 C CA . SER A 1 275 ? 0.889 -21.335 13.306 1.00 43.91 275 SER A CA 1
ATOM 2092 C C . SER A 1 275 ? 0.523 -20.555 14.564 1.00 43.91 275 SER A C 1
ATOM 2094 O O . SER A 1 275 ? -0.564 -19.974 14.639 1.00 43.91 275 SER A O 1
ATOM 2096 N N . THR A 1 276 ? 1.432 -20.530 15.546 1.00 43.31 276 THR A N 1
ATOM 2097 C CA . THR A 1 276 ? 1.274 -19.750 16.779 1.00 43.31 276 THR A CA 1
ATOM 2098 C C . THR A 1 276 ? 2.126 -18.490 16.751 1.00 43.31 276 THR A C 1
ATOM 2100 O O . THR A 1 276 ? 3.355 -18.570 16.712 1.00 43.31 276 THR A O 1
ATOM 2103 N N . LYS A 1 277 ? 1.493 -17.318 16.852 1.00 48.66 277 LYS A N 1
ATOM 2104 C CA . LYS A 1 277 ? 2.183 -16.054 17.152 1.00 48.66 277 LYS A CA 1
ATOM 2105 C C . LYS A 1 277 ? 1.726 -15.526 18.506 1.00 48.66 277 LYS A C 1
ATOM 2107 O O . LYS A 1 277 ? 0.533 -15.530 18.812 1.00 48.66 277 LYS A O 1
ATOM 2112 N N . LYS A 1 278 ? 2.691 -15.089 19.318 1.00 39.19 278 LYS A N 1
ATOM 2113 C CA . LYS A 1 278 ? 2.475 -14.540 20.660 1.00 39.19 278 LYS A CA 1
ATOM 2114 C C . LYS A 1 278 ? 2.830 -13.058 20.644 1.00 39.19 278 LYS A C 1
ATOM 2116 O O . LYS A 1 278 ? 3.983 -12.718 20.398 1.00 39.19 278 LYS A O 1
ATOM 2121 N N . LEU A 1 279 ? 1.857 -12.195 20.920 1.00 46.50 279 LEU A N 1
ATOM 2122 C CA . LEU A 1 279 ? 2.079 -10.764 21.126 1.00 46.50 279 LEU A CA 1
ATOM 2123 C C . LEU A 1 279 ? 1.856 -10.453 22.610 1.00 46.50 279 LEU A C 1
ATOM 2125 O O . LEU A 1 279 ? 0.792 -10.758 23.155 1.00 46.50 279 LEU A O 1
ATOM 2129 N N . ARG A 1 280 ? 2.876 -9.896 23.272 1.00 40.69 280 ARG A N 1
ATOM 2130 C CA . ARG A 1 280 ? 2.804 -9.441 24.666 1.00 40.69 280 ARG A CA 1
ATOM 2131 C C . ARG A 1 280 ? 2.754 -7.920 24.663 1.00 40.69 280 ARG A C 1
ATOM 2133 O O . ARG A 1 280 ? 3.679 -7.293 24.157 1.00 40.69 280 ARG A O 1
ATOM 2140 N N . ILE A 1 281 ? 1.689 -7.356 25.215 1.00 51.50 281 ILE A N 1
ATOM 2141 C CA . ILE A 1 281 ? 1.544 -5.915 25.420 1.00 51.50 281 ILE A CA 1
ATOM 2142 C C . ILE A 1 281 ? 1.523 -5.711 26.935 1.00 51.50 281 ILE A C 1
ATOM 2144 O O . ILE A 1 281 ? 0.614 -6.200 27.610 1.00 51.50 281 ILE A O 1
ATOM 2148 N N . SER A 1 282 ? 2.569 -5.083 27.468 1.00 38.50 282 SER A N 1
ATOM 2149 C CA . SER A 1 282 ? 2.629 -4.661 28.871 1.00 38.50 282 SER A CA 1
ATOM 2150 C C . SER A 1 282 ? 1.989 -3.279 28.983 1.00 38.50 282 SER A C 1
ATOM 2152 O O . SER A 1 282 ? 2.230 -2.444 28.109 1.00 38.50 282 SER A O 1
ATOM 2154 N N . ALA A 1 283 ? 1.142 -3.090 29.995 1.00 47.44 283 ALA A N 1
ATOM 2155 C CA . ALA A 1 283 ? 0.518 -1.802 30.293 1.00 47.44 283 ALA A CA 1
ATOM 2156 C C . ALA A 1 283 ? 1.509 -0.848 30.970 1.00 47.44 283 ALA A C 1
ATOM 2158 O O . ALA A 1 283 ? 2.401 -1.354 31.691 1.00 47.44 283 ALA A O 1
#

Secondary structure (DSSP, 8-state):
---------PPP----S-----------PPPEEEEEETTEEEEEEPPGGGTSPPP-----------HHHHHH----EEEEES-SSEETTS-EEEEEEEE---TT-TTGGGTGGG----EEEEEEE-TTSPPEEEEE---STT-EEEEEEEPPGGGSPPPPPP-TTSPPPP----PPEEEEEEEEEEPPPTT-SS-----SBSSPPEEEEEEEEE--SSPEEEEEEETTEEEEEE-SPPPTT------EEE-TTT-TT--EEEEEEEEE-TTS-EEEEEEEEE-

Foldseek 3Di:
DDDDDDDDDDDDPDDPPDDDDDDPPPPPPFDWDWDDDPPDIDIGGDDCVVVDDDDDDDDDDDDPPDPPVLVVPPFPKDKAFPDQAAEQFQQKTKIKMFTDDPPPCPPCPVVCVPPQWKKKKKWKDWPPDDIWIWIWTLDDDGSMIMTMTGDDNVLDDDFAAADPVRHGDDDDDDDWTKIWIWMFIAGADPPCPPDRDHDDTPDPIGTPGIGTYDYHPFAWDWDDPDQFKIKTHGDDDDDPPGDGDIDIGGDCVRCVPDQKDWDWDWDQDPVRDTDTDIDIDGD

Sequence (283 aa):
MPAPDLGGSSPPTGSPLSTDRFTVFQSSQPISVRATYGPFSTKQTVPARYVVPDPLPVNTTGPAIDLQDLATHHLDMSAHIVRNEIPRDSPVLRVLFHTGTDPGGRRQLLLARHHQRVCIVLHATLGSLSPLHAACSPDGEDGVCLAQITVPSSWWPPLPAPDKDGRPGKITKTPPRLVQVAYSVMEPRPDDAEGCHPKMQIQPSTVLGSVPLVPPKGAYKELKLTEGIMMLVPHPPLFPKSRMHVPVFIDKEKAKVLTAIMIRQVLLLESGFISTKKLRISA